Protein AF-A0A321L8C9-F1 (afdb_monomer_lite)

Secondary structure (DSSP, 8-state):
-HHHHHHHHHHHHHHHTS-HHHHHHHHHTSGGGS-HHHHHHHHHHHHHTT-------------SSS-------EEEEEE-SSHHHHHHHHHHHHHTT--EEEESTTHHHHHS-S-GGG---EEEEESHHHHHHHHHHHHHHHHHS---PPPEE-TTT--EE-TT-SB-TTT-PBPP--------

Sequence (184 aa):
MEKSMAKDDELKERMSKLSDEELLNIVEVESHDYRKEALDYAKVELAARGIEFQEAQETSDEEVDSTGSEPTDMRMLVACKNIPQAGMLKELLIENGIACEVRGEYLSMALGQIPFTECYPEIWVAGDEDFERAREILDEWESQEPSPRNSWICQGCGQENEGQFGSCWNCGRVEPASDDQPQA

Radius of gyration: 26.0 Å; chains: 1; bounding box: 76×49×64 Å

Foldseek 3Di:
DVVVVVVLVVLLVVLLPDDLVVLLCCQAPVVVVDDPSSVVSSVVNCVVVVNDDDNPDPPPPPDDDDDDDPDFPKDWQDFAPADVRVVVLCVQLVVVVWDKDKPLNCVCPPPVPDPPVVRTIIIITGYDVSSVVSNVSVVVVVVPPPDFDCWDADPPPRDIDTSVDQADPPPRHGDDPDPPDPDD

pLDDT: mean 72.87, std 18.67, range [26.08, 96.06]

Structure (mmCIF, N/CA/C/O backbone):
data_AF-A0A321L8C9-F1
#
_entry.id   AF-A0A321L8C9-F1
#
loop_
_atom_site.group_PDB
_atom_site.id
_atom_site.type_symbol
_atom_site.label_atom_id
_atom_site.label_alt_id
_atom_site.label_comp_id
_atom_site.label_asym_id
_atom_site.label_entity_id
_atom_site.label_seq_id
_atom_site.pdbx_PDB_ins_code
_atom_site.Cartn_x
_atom_site.Cartn_y
_atom_site.Cartn_z
_atom_site.occupancy
_atom_site.B_iso_or_equiv
_atom_site.auth_seq_id
_atom_site.auth_comp_id
_atom_site.auth_asym_id
_atom_site.auth_atom_id
_atom_site.pdbx_PDB_model_num
ATOM 1 N N . MET A 1 1 ? 20.952 28.050 -13.033 1.00 47.31 1 MET A N 1
ATOM 2 C CA . MET A 1 1 ? 21.716 27.262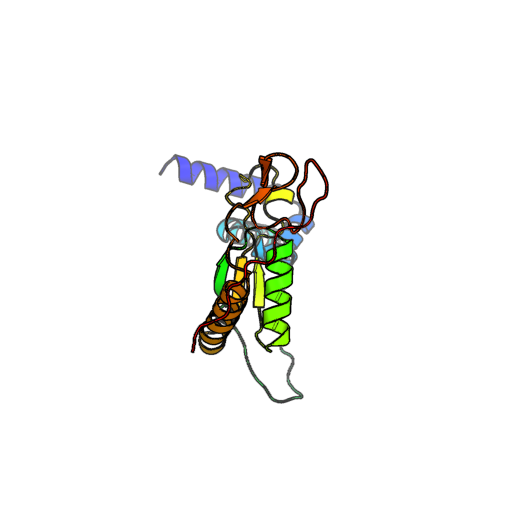 -14.023 1.00 47.31 1 MET A CA 1
ATOM 3 C C . MET A 1 1 ? 23.040 26.768 -13.451 1.00 47.31 1 MET A C 1
ATOM 5 O O . MET A 1 1 ? 23.219 25.562 -13.428 1.00 47.31 1 MET A O 1
ATOM 9 N N . GLU A 1 2 ? 23.892 27.621 -12.870 1.00 39.94 2 GLU A N 1
ATOM 10 C CA . GLU A 1 2 ? 25.196 27.199 -12.300 1.00 39.94 2 GLU A CA 1
ATOM 11 C C . GLU A 1 2 ? 25.110 26.088 -11.234 1.00 39.94 2 GLU A C 1
ATOM 13 O O . GLU A 1 2 ? 25.913 25.163 -11.240 1.00 39.94 2 GLU A O 1
ATOM 18 N N . LYS A 1 3 ? 24.089 26.107 -10.363 1.00 41.41 3 LYS A N 1
ATOM 19 C CA . LYS A 1 3 ? 23.880 25.053 -9.348 1.00 41.41 3 LYS A CA 1
ATOM 20 C C . LYS A 1 3 ? 23.447 23.692 -9.914 1.00 41.41 3 LYS A C 1
ATOM 22 O O . LYS A 1 3 ? 23.574 22.701 -9.208 1.00 41.41 3 LYS A O 1
ATOM 27 N N . SER A 1 4 ? 22.898 23.656 -11.131 1.00 45.56 4 SER A N 1
ATOM 28 C CA . SER A 1 4 ? 22.499 22.404 -11.795 1.00 45.56 4 SER A CA 1
ATOM 29 C C . SER A 1 4 ? 23.717 21.747 -12.433 1.00 45.56 4 SER A C 1
ATOM 31 O O . SER A 1 4 ? 23.986 20.585 -12.180 1.00 45.56 4 SER A O 1
ATOM 33 N N . MET A 1 5 ? 24.526 22.542 -13.139 1.00 47.44 5 MET A N 1
ATOM 34 C CA . MET A 1 5 ? 25.752 22.067 -13.787 1.00 47.44 5 MET A CA 1
ATOM 35 C C . MET A 1 5 ? 26.772 21.533 -12.772 1.00 47.44 5 MET A C 1
ATOM 37 O O . MET A 1 5 ? 27.361 20.485 -12.992 1.00 47.44 5 MET A O 1
ATOM 41 N N . ALA A 1 6 ? 26.915 22.202 -11.621 1.00 58.16 6 ALA A N 1
ATOM 42 C CA . ALA A 1 6 ? 27.805 21.738 -10.555 1.00 58.16 6 ALA A CA 1
ATOM 43 C C . ALA A 1 6 ? 27.381 20.382 -9.958 1.00 58.16 6 ALA A C 1
ATOM 45 O O . ALA A 1 6 ? 28.239 19.589 -9.583 1.00 58.16 6 ALA A O 1
ATOM 46 N N . LYS A 1 7 ? 26.070 20.105 -9.890 1.00 59.34 7 LYS A N 1
ATOM 47 C CA . LYS A 1 7 ? 25.543 18.811 -9.429 1.00 59.34 7 LYS A CA 1
ATOM 48 C C . LYS A 1 7 ? 25.749 17.705 -10.464 1.00 59.34 7 LYS A C 1
ATOM 50 O O . LYS A 1 7 ? 26.013 16.570 -10.083 1.00 59.34 7 LYS A O 1
ATOM 55 N N . ASP A 1 8 ? 25.656 18.039 -11.748 1.00 64.81 8 ASP A N 1
ATOM 56 C CA . ASP A 1 8 ? 25.865 17.081 -12.836 1.00 64.81 8 ASP A CA 1
ATOM 57 C C . ASP A 1 8 ? 27.338 16.669 -12.953 1.00 64.81 8 ASP A C 1
ATOM 59 O O . ASP A 1 8 ? 27.640 15.500 -13.188 1.00 64.81 8 ASP A O 1
ATOM 63 N N . ASP A 1 9 ? 28.265 17.605 -12.741 1.00 69.56 9 ASP A N 1
ATOM 64 C CA . ASP A 1 9 ? 29.701 17.315 -12.769 1.00 69.56 9 ASP A CA 1
ATOM 65 C C . ASP A 1 9 ? 30.155 16.504 -11.543 1.00 69.56 9 ASP A C 1
ATOM 67 O O . ASP A 1 9 ? 30.943 15.568 -11.687 1.00 69.56 9 ASP A O 1
ATOM 71 N N . GLU A 1 10 ? 29.597 16.777 -10.358 1.00 74.56 10 GLU A N 1
ATOM 72 C CA . GLU A 1 10 ? 29.822 15.967 -9.150 1.00 74.56 10 GLU A CA 1
ATOM 73 C C . GLU A 1 10 ? 29.309 14.527 -9.329 1.00 74.56 10 GLU A C 1
ATOM 75 O O . GLU A 1 10 ? 29.972 13.563 -8.935 1.00 74.56 10 GLU A O 1
ATOM 80 N N . LEU A 1 11 ? 28.146 14.366 -9.972 1.00 70.31 11 LEU A N 1
ATOM 81 C CA . LEU A 1 11 ? 27.561 13.057 -10.253 1.00 70.31 11 LEU A CA 1
ATOM 82 C C . LEU A 1 11 ? 28.434 12.242 -11.218 1.00 70.31 11 LEU A C 1
ATOM 84 O O . LEU A 1 11 ? 28.702 11.072 -10.946 1.00 70.31 11 LEU A O 1
ATOM 88 N N . LYS A 1 12 ? 28.938 12.857 -12.294 1.00 73.38 12 LYS A N 1
ATOM 89 C CA . LYS A 1 12 ? 29.876 12.212 -13.233 1.00 73.38 12 LYS A CA 1
ATOM 90 C C . LYS A 1 12 ? 31.165 11.774 -12.554 1.00 73.38 12 LYS A C 1
ATOM 92 O O . LYS A 1 12 ? 31.607 10.644 -12.747 1.00 73.38 12 LYS A O 1
ATOM 97 N N . GLU A 1 13 ? 31.764 12.655 -11.752 1.00 76.50 13 GLU A N 1
ATOM 98 C CA . GLU A 1 13 ? 33.013 12.347 -11.054 1.00 76.50 13 GLU A CA 1
ATOM 99 C C . GLU A 1 13 ? 32.830 11.163 -10.098 1.00 76.50 13 GLU A C 1
ATOM 101 O O . GLU A 1 13 ? 33.713 10.315 -9.963 1.00 76.50 13 GLU A O 1
ATOM 106 N N . ARG A 1 14 ? 31.662 11.076 -9.455 1.00 74.62 14 ARG A N 1
ATOM 107 C CA . ARG A 1 14 ? 31.324 9.966 -8.572 1.00 74.62 14 ARG A CA 1
ATOM 108 C C . ARG A 1 14 ? 31.124 8.656 -9.338 1.00 74.62 14 ARG A C 1
ATOM 110 O O . ARG A 1 14 ? 31.662 7.650 -8.890 1.00 74.62 14 ARG A O 1
ATOM 117 N N . MET A 1 15 ? 30.426 8.663 -10.478 1.00 75.38 15 MET A N 1
ATOM 118 C CA . MET A 1 15 ? 30.249 7.462 -11.314 1.00 75.38 15 MET A CA 1
ATOM 119 C C . MET A 1 15 ? 31.586 6.953 -11.873 1.00 75.38 15 MET A C 1
ATOM 121 O O . MET A 1 15 ? 31.851 5.758 -11.834 1.00 75.38 15 MET A O 1
ATOM 125 N N . SER A 1 16 ? 32.489 7.853 -12.275 1.00 74.31 16 SER A N 1
ATOM 126 C CA . SER A 1 16 ? 33.826 7.474 -12.759 1.00 74.31 16 SER A CA 1
ATOM 127 C C . SER A 1 16 ? 34.735 6.877 -11.671 1.00 74.31 16 SER A C 1
ATOM 129 O O . SER A 1 16 ? 35.701 6.179 -11.967 1.00 74.31 16 SER A O 1
ATOM 131 N N . LYS A 1 17 ? 34.427 7.090 -10.386 1.00 81.25 17 LYS A N 1
ATOM 132 C CA . LYS A 1 17 ? 35.167 6.476 -9.269 1.00 81.25 17 LYS A CA 1
ATOM 133 C C . LYS A 1 17 ? 34.643 5.101 -8.862 1.00 81.25 17 LYS A C 1
ATOM 135 O O . LYS A 1 17 ? 35.324 4.431 -8.089 1.00 81.25 17 LYS A O 1
ATOM 140 N N . LEU A 1 18 ? 33.465 4.699 -9.338 1.00 78.38 18 LEU A N 1
ATOM 141 C CA . LEU A 1 18 ? 32.909 3.382 -9.041 1.00 78.38 18 LEU A CA 1
ATOM 142 C C . LEU A 1 18 ? 33.656 2.299 -9.815 1.00 78.38 18 LEU A C 1
ATOM 144 O O . LEU A 1 18 ? 34.164 2.534 -10.917 1.00 78.38 18 LEU A O 1
ATOM 148 N N . SER A 1 19 ? 33.744 1.120 -9.211 1.00 80.31 19 SER A N 1
ATOM 149 C CA . SER A 1 19 ? 34.279 -0.068 -9.864 1.00 80.31 19 SER A CA 1
ATOM 150 C C . SER A 1 19 ? 33.302 -0.612 -10.900 1.00 80.31 19 SER A C 1
ATOM 152 O O . SER A 1 19 ? 32.114 -0.293 -10.906 1.00 80.31 19 SER A O 1
ATOM 154 N N . ASP A 1 20 ? 33.824 -1.445 -11.789 1.00 75.75 20 ASP A N 1
ATOM 155 C CA . ASP A 1 20 ? 33.050 -2.041 -12.872 1.00 75.75 20 ASP A CA 1
ATOM 156 C C . ASP A 1 20 ? 31.868 -2.864 -12.336 1.00 75.75 20 ASP A C 1
ATOM 158 O O . ASP A 1 20 ? 30.758 -2.733 -12.830 1.00 75.75 20 ASP A O 1
ATOM 162 N N . GLU A 1 21 ? 32.074 -3.624 -11.259 1.00 73.06 21 GLU A N 1
ATOM 163 C CA . GLU A 1 21 ? 31.034 -4.412 -10.582 1.00 73.06 21 GLU A CA 1
ATOM 164 C C . GLU A 1 21 ? 29.926 -3.535 -9.974 1.00 73.06 21 GLU A C 1
ATOM 166 O O . GLU A 1 21 ? 28.742 -3.846 -10.090 1.00 73.06 21 GLU A O 1
ATOM 171 N N . GLU A 1 22 ? 30.288 -2.401 -9.372 1.00 75.00 22 GLU A N 1
ATOM 172 C CA . GLU A 1 22 ? 29.316 -1.465 -8.795 1.00 75.00 22 GLU A CA 1
ATOM 173 C C . GLU A 1 22 ? 28.495 -0.761 -9.878 1.00 75.00 22 GLU A C 1
ATOM 175 O O . GLU A 1 22 ? 27.290 -0.571 -9.721 1.00 75.00 22 GLU A O 1
ATOM 180 N N . LEU A 1 23 ? 29.133 -0.394 -10.991 1.00 70.38 23 LEU A N 1
ATOM 181 C CA . LEU A 1 23 ? 28.443 0.185 -12.139 1.00 70.38 23 LEU A CA 1
ATOM 182 C C . LEU A 1 23 ? 27.483 -0.825 -12.782 1.00 70.38 23 LEU A C 1
ATOM 184 O O . LEU A 1 23 ? 26.377 -0.441 -13.157 1.00 70.38 23 LEU A O 1
ATOM 188 N N . LEU A 1 24 ? 27.871 -2.101 -12.867 1.00 72.19 24 LEU A N 1
ATOM 189 C CA . LEU A 1 24 ? 27.004 -3.176 -13.355 1.00 72.19 24 LEU A CA 1
ATOM 190 C C . LEU A 1 24 ? 25.772 -3.349 -12.461 1.00 72.19 24 LEU A C 1
ATOM 192 O O . LEU A 1 24 ? 24.656 -3.328 -12.966 1.00 72.19 24 LEU A O 1
ATOM 196 N N . ASN A 1 25 ? 25.939 -3.407 -11.137 1.00 69.19 25 ASN A N 1
ATOM 197 C CA . ASN A 1 25 ? 24.811 -3.571 -10.214 1.00 69.19 25 ASN A CA 1
ATOM 198 C C . ASN A 1 25 ? 23.793 -2.416 -10.303 1.00 69.19 25 ASN A C 1
ATOM 200 O O . ASN A 1 25 ? 22.584 -2.644 -10.291 1.00 69.19 25 ASN A O 1
ATOM 204 N N . ILE A 1 26 ? 24.281 -1.179 -10.460 1.00 70.75 26 ILE A N 1
ATOM 205 C CA . ILE A 1 26 ? 23.441 0.022 -10.607 1.00 70.75 26 ILE A CA 1
ATOM 206 C C . ILE A 1 26 ? 22.625 -0.011 -11.907 1.00 70.75 26 ILE A C 1
ATOM 208 O O . ILE A 1 26 ? 21.494 0.471 -11.936 1.00 70.75 26 ILE A O 1
ATOM 212 N N . VAL A 1 27 ? 23.186 -0.546 -12.995 1.00 67.62 27 VAL A N 1
ATOM 213 C CA . VAL A 1 27 ? 22.531 -0.546 -14.312 1.00 67.62 27 VAL A CA 1
ATOM 214 C C . VAL A 1 27 ? 21.701 -1.820 -14.550 1.00 67.62 27 VAL A C 1
ATOM 216 O O . VAL A 1 27 ? 20.719 -1.747 -15.286 1.00 67.62 27 VAL A O 1
ATOM 219 N N . GLU A 1 28 ? 22.038 -2.954 -13.923 1.00 63.88 28 GLU A N 1
ATOM 220 C CA . GLU A 1 28 ? 21.326 -4.245 -14.067 1.00 63.88 28 GLU A CA 1
ATOM 221 C C . GLU A 1 28 ? 20.266 -4.457 -12.995 1.00 63.88 28 GLU A C 1
ATOM 223 O O . GLU A 1 28 ? 19.120 -4.758 -13.316 1.00 63.88 28 GLU A O 1
ATOM 228 N N . VAL A 1 29 ? 20.644 -4.338 -11.722 1.00 59.84 29 VAL A N 1
ATOM 229 C CA . VAL A 1 29 ? 19.854 -4.863 -10.598 1.00 59.84 29 VAL A CA 1
ATOM 230 C C . VAL A 1 29 ? 19.024 -3.762 -9.945 1.00 59.84 29 VAL A C 1
ATOM 232 O O . VAL A 1 29 ? 17.842 -3.953 -9.666 1.00 59.84 29 VAL A O 1
ATOM 235 N N . GLU A 1 30 ? 19.613 -2.585 -9.748 1.00 57.44 30 GLU A N 1
ATOM 236 C CA . GLU A 1 30 ? 18.990 -1.473 -9.016 1.00 57.44 30 GLU A CA 1
ATOM 237 C C . GLU A 1 30 ? 18.579 -0.322 -9.944 1.00 57.44 30 GLU A C 1
ATOM 239 O O . GLU A 1 30 ? 18.395 0.808 -9.509 1.00 57.44 30 GLU A O 1
ATOM 244 N N . SER A 1 31 ? 18.403 -0.579 -11.243 1.00 58.88 31 SER A N 1
ATOM 245 C CA . SER A 1 31 ? 18.158 0.482 -12.231 1.00 58.88 31 SER A CA 1
ATOM 246 C C . SER A 1 31 ? 16.911 1.336 -11.945 1.00 58.88 31 SER A C 1
ATOM 248 O O . SER A 1 31 ? 16.872 2.512 -12.301 1.00 58.88 31 SER A O 1
ATOM 250 N N . HIS A 1 32 ? 15.917 0.783 -11.250 1.00 54.44 32 HIS A N 1
ATOM 251 C CA . HIS A 1 32 ? 14.686 1.470 -10.855 1.00 54.44 32 HIS A CA 1
ATOM 252 C C . HIS A 1 32 ? 14.864 2.456 -9.683 1.00 54.44 32 HIS A C 1
ATOM 254 O O . HIS A 1 32 ? 14.054 3.371 -9.536 1.00 54.44 32 HIS A O 1
ATOM 260 N N . ASP A 1 33 ? 15.940 2.326 -8.899 1.00 52.34 33 ASP A N 1
ATOM 261 C CA . ASP A 1 33 ? 16.226 3.166 -7.727 1.00 52.34 33 ASP A CA 1
ATOM 262 C C . ASP A 1 33 ? 17.071 4.410 -8.059 1.00 52.34 33 ASP A C 1
ATOM 264 O O . ASP A 1 33 ? 17.261 5.303 -7.224 1.00 52.34 33 ASP A O 1
ATOM 268 N N . TYR A 1 34 ? 17.569 4.515 -9.296 1.00 62.25 34 TYR A N 1
ATOM 269 C CA . TYR A 1 34 ? 18.447 5.599 -9.731 1.00 62.25 34 TYR A CA 1
ATOM 270 C C . TYR A 1 34 ? 17.787 6.497 -10.779 1.00 62.25 34 TYR A C 1
ATOM 272 O O . TYR A 1 34 ? 17.104 6.064 -11.704 1.00 62.25 34 TYR A O 1
ATOM 280 N N . ARG A 1 35 ? 18.042 7.810 -10.673 1.00 68.44 35 ARG A N 1
ATOM 281 C CA . ARG A 1 35 ? 17.603 8.774 -11.694 1.00 68.44 35 ARG A CA 1
ATOM 282 C C . ARG A 1 35 ? 18.231 8.418 -13.042 1.00 68.44 35 ARG A C 1
ATOM 284 O O . ARG A 1 35 ? 19.425 8.133 -13.102 1.00 68.44 35 ARG A O 1
ATOM 291 N N . LYS A 1 36 ? 17.461 8.577 -14.122 1.00 66.75 36 LYS A N 1
ATOM 292 C CA . LYS A 1 36 ? 17.888 8.318 -15.509 1.00 66.75 36 LYS A CA 1
ATOM 293 C C . LYS A 1 36 ? 19.266 8.899 -15.856 1.00 66.75 36 LYS A C 1
ATOM 295 O O . LYS A 1 36 ? 20.086 8.213 -16.443 1.00 66.75 36 LYS A O 1
ATOM 300 N N . GLU A 1 37 ? 19.558 10.118 -15.406 1.00 67.38 37 GLU A N 1
ATOM 301 C CA . GLU A 1 37 ? 20.862 10.772 -15.604 1.00 67.38 37 GLU A CA 1
ATOM 302 C C . GLU A 1 37 ? 22.035 9.980 -14.995 1.00 67.38 37 GLU A C 1
ATOM 304 O O . GLU A 1 37 ? 23.104 9.908 -15.590 1.00 67.38 37 GLU A O 1
ATOM 309 N N . ALA A 1 38 ? 21.853 9.374 -13.816 1.00 68.94 38 ALA A N 1
ATOM 310 C CA . ALA A 1 38 ? 22.884 8.570 -13.159 1.00 68.94 38 ALA A CA 1
ATOM 311 C C . ALA A 1 38 ? 23.108 7.238 -13.889 1.00 68.94 38 ALA A C 1
ATOM 313 O O . ALA A 1 38 ? 24.254 6.827 -14.063 1.00 68.94 38 ALA A O 1
ATOM 314 N N . LEU A 1 39 ? 22.026 6.618 -14.373 1.00 71.56 39 LEU A N 1
ATOM 315 C CA . LEU A 1 39 ? 22.088 5.415 -15.206 1.00 71.56 39 LEU A CA 1
ATOM 316 C C . LEU A 1 39 ? 22.806 5.695 -16.527 1.00 71.56 39 LEU A C 1
ATOM 318 O O . LEU A 1 39 ? 23.665 4.921 -16.935 1.00 71.56 39 LEU A O 1
ATOM 322 N N . ASP A 1 40 ? 22.507 6.825 -17.167 1.00 76.25 40 ASP A N 1
ATOM 323 C CA . ASP A 1 40 ? 23.151 7.232 -18.414 1.00 76.25 40 ASP A CA 1
ATOM 324 C C . ASP A 1 40 ? 24.662 7.451 -18.212 1.00 76.25 40 ASP A C 1
ATOM 326 O O . ASP A 1 40 ? 25.465 6.997 -19.027 1.00 76.25 40 ASP A O 1
ATOM 330 N N . TYR A 1 41 ? 25.081 8.073 -17.102 1.00 75.06 41 TYR A N 1
ATOM 331 C CA . TYR A 1 41 ? 26.507 8.224 -16.790 1.00 75.06 41 TYR A CA 1
ATOM 332 C C . TYR A 1 41 ? 27.201 6.898 -16.475 1.00 75.06 41 TYR A C 1
ATOM 334 O O . TYR A 1 41 ? 28.314 6.681 -16.955 1.00 75.06 41 TYR A O 1
ATOM 342 N N . ALA A 1 42 ? 26.558 6.003 -15.722 1.00 74.31 42 ALA A N 1
ATOM 343 C CA . ALA A 1 42 ? 27.103 4.678 -15.440 1.00 74.31 42 ALA A CA 1
ATOM 344 C C . ALA A 1 42 ? 27.278 3.851 -16.727 1.00 74.31 42 ALA A C 1
ATOM 346 O O . ALA A 1 42 ? 28.328 3.243 -16.935 1.00 74.31 42 ALA A O 1
ATOM 347 N N . LYS A 1 43 ? 26.303 3.917 -17.644 1.00 73.25 43 LYS A N 1
ATOM 348 C CA . LYS A 1 43 ? 26.363 3.281 -18.970 1.00 73.25 43 LYS A CA 1
ATOM 349 C C . LYS A 1 43 ? 27.512 3.819 -19.825 1.00 73.25 43 LYS A C 1
ATOM 351 O O . LYS A 1 43 ? 28.244 3.039 -20.430 1.00 73.25 43 LYS A O 1
ATOM 356 N N . VAL A 1 44 ? 27.697 5.143 -19.869 1.00 78.12 44 VAL A N 1
ATOM 357 C CA . VAL A 1 44 ? 28.811 5.760 -20.614 1.00 78.12 44 VAL A CA 1
ATOM 358 C C . VAL A 1 44 ? 30.164 5.349 -20.031 1.00 78.12 44 VAL A C 1
ATOM 360 O O . VAL A 1 44 ? 31.091 5.076 -20.793 1.00 78.12 44 VAL A O 1
ATOM 363 N N . GLU A 1 45 ? 30.284 5.274 -18.706 1.00 78.94 45 GLU A N 1
ATOM 364 C CA . GLU A 1 45 ? 31.529 4.884 -18.039 1.00 78.94 45 GLU A CA 1
ATOM 365 C C . GLU A 1 45 ? 31.873 3.404 -18.287 1.00 78.94 45 GLU A C 1
ATOM 367 O O . GLU A 1 45 ? 33.010 3.093 -18.637 1.00 78.94 45 GLU A O 1
ATOM 372 N N . LEU A 1 46 ? 30.892 2.497 -18.208 1.00 76.19 46 LEU A N 1
ATOM 373 C CA . LEU A 1 46 ? 31.068 1.076 -18.546 1.00 76.19 46 LEU A CA 1
ATOM 374 C C . LEU A 1 46 ? 31.492 0.880 -20.010 1.00 76.19 46 LEU A C 1
ATOM 376 O O . LEU A 1 46 ? 32.435 0.136 -20.296 1.00 76.19 46 LEU A O 1
ATOM 380 N N . ALA A 1 47 ? 30.867 1.617 -20.933 1.00 75.62 47 ALA A N 1
ATOM 381 C CA . ALA A 1 47 ? 31.230 1.596 -22.348 1.00 75.62 47 ALA A CA 1
ATOM 382 C C . ALA A 1 47 ? 32.651 2.138 -22.593 1.00 75.62 47 ALA A C 1
ATOM 384 O O . ALA A 1 47 ? 33.404 1.575 -23.389 1.00 75.62 47 ALA A O 1
ATOM 385 N N . ALA A 1 48 ? 33.058 3.196 -21.881 1.00 75.62 48 ALA A N 1
ATOM 386 C CA . ALA A 1 48 ? 34.414 3.746 -21.954 1.00 75.62 48 ALA A CA 1
ATOM 387 C C . ALA A 1 48 ? 35.482 2.770 -21.427 1.00 75.62 48 ALA A C 1
ATOM 389 O O . ALA A 1 48 ? 36.634 2.823 -21.863 1.00 75.62 48 ALA A O 1
ATOM 390 N N . ARG A 1 49 ? 35.095 1.857 -20.528 1.00 79.56 49 ARG A N 1
ATOM 391 C CA . ARG A 1 49 ? 35.954 0.798 -19.973 1.00 79.56 49 ARG A CA 1
ATOM 392 C C . ARG A 1 49 ? 35.963 -0.487 -20.801 1.00 79.56 49 ARG A C 1
ATOM 394 O O . ARG A 1 49 ? 36.695 -1.415 -20.470 1.00 79.56 49 ARG A O 1
ATOM 401 N N . GLY A 1 50 ? 35.226 -0.520 -21.914 1.00 69.50 50 GLY A N 1
ATOM 402 C CA . GLY A 1 50 ? 35.205 -1.655 -22.839 1.00 69.50 50 GLY A CA 1
ATOM 403 C C . GLY A 1 50 ? 34.459 -2.872 -22.296 1.00 69.50 50 GLY A C 1
ATOM 404 O O . GLY A 1 50 ? 34.741 -3.991 -22.720 1.00 69.50 50 GLY A O 1
ATOM 405 N N . ILE A 1 51 ? 33.539 -2.661 -21.355 1.00 69.19 51 ILE A N 1
ATOM 406 C CA . ILE A 1 51 ? 32.693 -3.713 -20.799 1.00 69.19 51 ILE A CA 1
ATOM 407 C C . ILE A 1 51 ? 31.428 -3.767 -21.646 1.00 69.19 51 ILE A C 1
ATOM 409 O O . ILE A 1 51 ? 30.616 -2.842 -21.625 1.00 69.19 51 ILE A O 1
ATOM 413 N N . GLU A 1 52 ? 31.289 -4.838 -22.429 1.00 55.03 52 GLU A N 1
ATOM 414 C CA . GLU A 1 52 ? 30.029 -5.150 -23.099 1.00 55.03 52 GLU A CA 1
ATOM 415 C C . GLU A 1 52 ? 29.007 -5.554 -22.041 1.00 55.03 52 GLU A C 1
ATOM 417 O O . GLU A 1 52 ? 29.117 -6.594 -21.396 1.00 55.03 52 GLU A O 1
ATOM 422 N N . PHE A 1 53 ? 28.032 -4.680 -21.853 1.00 53.84 53 PHE A N 1
ATOM 423 C CA . PHE A 1 53 ? 26.893 -4.894 -20.990 1.00 53.84 53 PHE A CA 1
ATOM 424 C C . PHE A 1 53 ? 25.769 -5.513 -21.807 1.00 53.84 53 PHE A C 1
ATOM 426 O O . PHE A 1 53 ? 25.339 -4.923 -22.802 1.00 53.84 53 PHE A O 1
ATOM 433 N N . GLN A 1 54 ? 25.282 -6.681 -21.401 1.00 42.25 54 GLN A N 1
ATOM 434 C CA . GLN A 1 54 ? 23.997 -7.142 -21.897 1.00 42.25 54 GLN A CA 1
ATOM 435 C C . GLN A 1 54 ? 22.959 -6.352 -21.106 1.00 42.25 54 GLN A C 1
ATOM 437 O O . GLN A 1 54 ? 22.757 -6.644 -19.932 1.00 42.25 54 GLN A O 1
ATOM 442 N N . GLU A 1 55 ? 22.327 -5.337 -21.722 1.00 44.09 55 GLU A N 1
ATOM 443 C CA . GLU A 1 55 ? 21.016 -4.881 -21.238 1.00 44.09 55 GLU A CA 1
ATOM 444 C C . GLU A 1 55 ? 20.251 -6.152 -20.928 1.00 44.09 55 GLU A C 1
ATOM 446 O O . GLU A 1 55 ? 20.177 -6.999 -21.822 1.00 44.09 55 GLU A O 1
ATOM 451 N N . ALA A 1 56 ? 19.844 -6.331 -19.663 1.00 38.78 56 ALA A N 1
ATOM 452 C CA . ALA A 1 56 ? 19.087 -7.494 -19.242 1.00 38.78 56 ALA A CA 1
ATOM 453 C C . ALA A 1 56 ? 18.026 -7.699 -20.313 1.00 38.78 56 ALA A C 1
ATOM 455 O O . ALA A 1 56 ? 17.131 -6.867 -20.464 1.00 38.78 56 ALA A O 1
ATOM 456 N N . GLN A 1 57 ? 18.251 -8.709 -21.157 1.00 38.56 57 GLN A N 1
ATOM 457 C CA . GLN A 1 57 ? 17.381 -8.956 -22.278 1.00 38.56 57 GLN A CA 1
ATOM 458 C C . GLN A 1 57 ? 16.021 -9.158 -21.633 1.00 38.56 57 GLN A C 1
ATOM 460 O O . GLN A 1 57 ? 15.880 -10.024 -20.768 1.00 38.56 57 GLN A O 1
ATOM 465 N N . GLU A 1 58 ? 15.048 -8.350 -22.047 1.00 42.81 58 GLU A N 1
ATOM 466 C CA . GLU A 1 58 ? 13.686 -8.825 -22.220 1.00 42.81 58 GLU A CA 1
ATOM 467 C C . GLU A 1 58 ? 13.830 -10.235 -22.796 1.00 42.81 58 GLU A C 1
ATOM 469 O O . GLU A 1 58 ? 14.264 -10.420 -23.939 1.00 42.81 58 GLU A O 1
ATOM 474 N N . THR A 1 59 ? 13.675 -11.251 -21.945 1.00 30.88 59 THR A N 1
ATOM 475 C CA . THR A 1 59 ? 13.775 -12.630 -22.383 1.00 30.88 59 THR A CA 1
ATOM 476 C C . THR A 1 59 ? 12.596 -12.830 -23.310 1.00 30.88 59 THR A C 1
ATOM 478 O O . THR A 1 59 ? 11.455 -12.956 -22.876 1.00 30.88 59 THR A O 1
ATOM 481 N N . SER A 1 60 ? 12.903 -12.803 -24.602 1.00 38.28 60 SER A N 1
ATOM 482 C CA . SER A 1 60 ? 12.114 -13.365 -25.677 1.00 38.28 60 SER A CA 1
ATOM 483 C C . SER A 1 60 ? 11.866 -14.840 -25.357 1.00 38.28 60 SER A C 1
ATOM 485 O O . SER A 1 60 ? 12.640 -15.711 -25.762 1.00 38.28 60 SER A O 1
ATOM 487 N N . ASP A 1 61 ? 10.819 -15.117 -24.590 1.00 32.16 61 ASP A N 1
ATOM 488 C CA . ASP A 1 61 ? 10.214 -16.437 -24.518 1.00 32.16 61 ASP A CA 1
ATOM 489 C C . ASP A 1 61 ? 9.320 -16.588 -25.757 1.00 32.16 61 ASP A C 1
ATOM 491 O O . ASP A 1 61 ? 8.143 -16.224 -25.755 1.00 32.16 61 ASP A O 1
ATOM 495 N N . GLU A 1 62 ? 9.878 -17.114 -26.851 1.00 36.91 62 GLU A N 1
ATOM 496 C CA . GLU A 1 62 ? 9.047 -17.672 -27.921 1.00 36.91 62 GLU A CA 1
ATOM 497 C C . GLU A 1 62 ? 8.426 -19.001 -27.443 1.00 36.91 62 GLU A C 1
ATOM 499 O O . GLU A 1 62 ? 9.035 -20.069 -27.491 1.00 36.91 62 GLU A O 1
ATOM 504 N N . GLU A 1 63 ? 7.180 -18.846 -26.984 1.00 45.06 63 GLU A N 1
ATOM 505 C CA . GLU A 1 63 ? 5.979 -19.664 -27.218 1.00 45.06 63 GLU A CA 1
ATOM 506 C C . GLU A 1 63 ? 5.867 -21.065 -26.585 1.00 45.06 63 GLU A C 1
ATOM 508 O O . GLU A 1 63 ? 6.322 -22.060 -27.141 1.00 45.06 63 GLU A O 1
ATOM 513 N N . VAL A 1 64 ? 5.068 -21.164 -25.509 1.00 37.94 64 VAL A N 1
ATOM 514 C CA . VAL A 1 64 ? 3.756 -21.859 -25.526 1.00 37.94 64 VAL A CA 1
ATOM 515 C C . VAL A 1 64 ? 2.961 -21.551 -24.246 1.00 37.94 64 VAL A C 1
ATOM 517 O O . VAL A 1 64 ? 3.085 -22.243 -23.243 1.00 37.94 64 VAL A O 1
ATOM 520 N N . ASP A 1 65 ? 2.130 -20.515 -24.263 1.00 26.08 65 ASP A N 1
ATOM 521 C CA . ASP A 1 65 ? 0.665 -20.637 -24.223 1.00 26.08 65 ASP A CA 1
ATOM 522 C C . ASP A 1 65 ? 0.048 -19.231 -24.205 1.00 26.08 65 ASP A C 1
ATOM 524 O O . ASP A 1 65 ? 0.617 -18.240 -23.761 1.00 26.08 65 ASP A O 1
ATOM 528 N N . SER A 1 66 ? -1.118 -19.176 -24.804 1.00 41.16 66 SER A N 1
ATOM 529 C CA . SER A 1 66 ? -1.846 -18.033 -25.302 1.00 41.16 66 SER A CA 1
ATOM 530 C C . SER A 1 66 ? -2.261 -17.068 -24.189 1.00 41.16 66 SER A C 1
ATOM 532 O O . SER A 1 66 ? -3.225 -17.357 -23.500 1.00 41.16 66 SER A O 1
ATOM 534 N N . THR A 1 67 ? -1.615 -15.905 -24.074 1.00 36.22 67 THR A N 1
ATOM 535 C CA . THR A 1 67 ? -2.224 -14.599 -23.722 1.00 36.22 67 THR A CA 1
ATOM 536 C C . THR A 1 67 ? -1.113 -13.554 -23.682 1.00 36.22 67 THR A C 1
ATOM 538 O O . THR A 1 67 ? -0.258 -13.598 -22.805 1.00 36.22 67 THR A O 1
ATOM 541 N N . GLY A 1 68 ? -1.080 -12.654 -24.665 1.00 39.06 68 GLY A N 1
ATOM 542 C CA . GLY A 1 68 ? -0.044 -11.628 -24.756 1.00 39.06 68 GLY A CA 1
ATOM 543 C C . GLY A 1 68 ? -0.216 -10.498 -23.745 1.00 39.06 68 GLY A C 1
ATOM 544 O O . GLY A 1 68 ? -1.346 -10.172 -23.395 1.00 39.06 68 GLY A O 1
ATOM 545 N N . SER A 1 69 ? 0.906 -9.872 -23.373 1.00 34.94 69 SER A N 1
ATOM 546 C CA . SER A 1 69 ? 1.006 -8.438 -23.049 1.00 34.94 69 SER A CA 1
ATOM 547 C C . SER A 1 69 ? 2.445 -8.055 -22.658 1.00 34.94 69 SER A C 1
ATOM 549 O O . SER A 1 69 ? 2.862 -8.300 -21.530 1.00 34.94 69 SER A O 1
ATOM 551 N N . GLU A 1 70 ? 3.179 -7.411 -23.567 1.00 38.62 70 GLU A N 1
ATOM 552 C CA . GLU A 1 70 ? 4.181 -6.376 -23.236 1.00 38.62 70 GLU A CA 1
ATOM 553 C C . GLU A 1 70 ? 3.503 -4.995 -23.388 1.00 38.62 70 GLU A C 1
ATOM 555 O O . GLU A 1 70 ? 2.506 -4.894 -24.110 1.00 38.62 70 GLU A O 1
ATOM 560 N N . PRO A 1 71 ? 4.100 -3.885 -22.922 1.00 46.84 71 PRO A N 1
ATOM 561 C CA . PRO A 1 71 ? 4.463 -3.506 -21.561 1.00 46.84 71 PRO A CA 1
ATOM 562 C C . PRO A 1 71 ? 3.300 -2.732 -20.906 1.00 46.84 71 PRO A C 1
ATOM 564 O O . PRO A 1 71 ? 2.726 -1.820 -21.506 1.00 46.84 71 PRO A O 1
ATOM 567 N N . THR A 1 72 ? 2.917 -3.072 -19.678 1.00 61.50 72 THR A N 1
ATOM 568 C CA . THR A 1 72 ? 1.729 -2.462 -19.074 1.00 61.50 72 THR A CA 1
ATOM 569 C C . THR A 1 72 ? 2.032 -1.061 -18.548 1.00 61.50 72 THR A C 1
ATOM 571 O O . THR A 1 72 ? 2.836 -0.899 -17.633 1.00 61.50 72 THR A O 1
ATOM 574 N N . ASP A 1 73 ? 1.396 -0.041 -19.130 1.00 80.19 73 ASP A N 1
ATOM 575 C CA . ASP A 1 73 ? 1.393 1.329 -18.609 1.00 80.19 73 ASP A CA 1
ATOM 576 C C . ASP A 1 73 ? 0.866 1.303 -17.166 1.00 80.19 73 ASP A C 1
ATOM 578 O O . ASP A 1 73 ? -0.324 1.092 -16.914 1.00 80.19 73 ASP A O 1
ATOM 582 N N . MET A 1 74 ? 1.788 1.388 -16.207 1.00 86.12 74 MET A N 1
ATOM 583 C CA . MET A 1 74 ? 1.482 1.313 -14.785 1.00 86.12 74 MET A CA 1
ATOM 584 C C . MET A 1 74 ? 1.038 2.690 -14.310 1.00 86.12 74 MET A C 1
ATOM 586 O O . MET A 1 74 ? 1.792 3.662 -14.391 1.00 86.12 74 MET A O 1
ATOM 590 N N . ARG A 1 75 ? -0.158 2.768 -13.731 1.00 90.50 75 ARG A N 1
ATOM 591 C CA . ARG A 1 75 ? -0.725 4.007 -13.193 1.00 90.50 75 ARG A CA 1
ATOM 592 C C . ARG A 1 75 ? -0.830 3.938 -11.6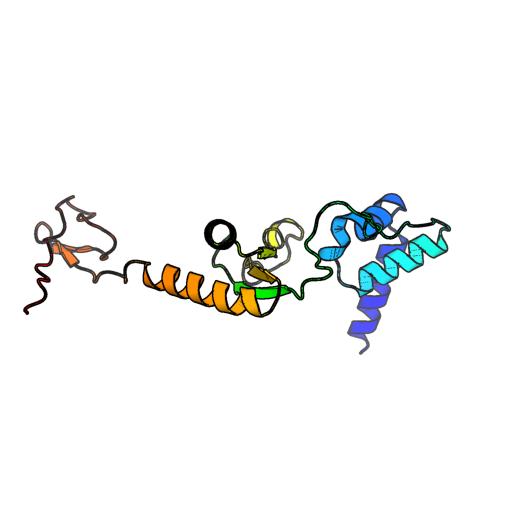77 1.00 90.50 75 ARG A C 1
ATOM 594 O O . ARG A 1 75 ? -1.291 2.944 -11.118 1.00 90.50 75 ARG A O 1
ATOM 601 N N . MET A 1 76 ? -0.431 5.019 -11.009 1.00 91.50 76 MET A N 1
ATOM 602 C CA . MET A 1 76 ? -0.539 5.144 -9.555 1.00 91.50 76 MET A CA 1
ATOM 603 C C . MET A 1 76 ? -2.013 5.173 -9.138 1.00 91.50 76 MET A C 1
ATOM 605 O O . MET A 1 76 ? -2.745 6.111 -9.461 1.00 91.50 76 MET A O 1
ATOM 609 N N . LEU A 1 77 ? -2.434 4.157 -8.393 1.00 93.00 77 LEU A N 1
ATOM 610 C CA . LEU A 1 77 ? -3.782 4.023 -7.865 1.00 93.00 77 LEU A CA 1
ATOM 611 C C . LEU A 1 77 ? -3.937 4.807 -6.556 1.00 93.00 77 LEU A C 1
ATOM 613 O O . LEU A 1 77 ? -4.822 5.656 -6.446 1.00 93.00 77 LEU A O 1
ATOM 617 N N . VAL A 1 78 ? -3.090 4.550 -5.558 1.00 92.31 78 VAL A N 1
ATOM 618 C CA . VAL A 1 78 ? -3.228 5.161 -4.226 1.00 92.31 78 VAL A CA 1
ATOM 619 C C . VAL A 1 78 ? -1.896 5.207 -3.479 1.00 92.31 78 VAL A C 1
ATOM 621 O O . VAL A 1 78 ? -1.087 4.287 -3.583 1.00 92.31 78 VAL A O 1
ATOM 624 N N . ALA A 1 79 ? -1.692 6.267 -2.695 1.00 90.56 79 ALA A N 1
ATOM 625 C CA . ALA A 1 79 ? -0.630 6.337 -1.697 1.00 90.56 79 ALA A CA 1
ATOM 626 C C . ALA A 1 79 ? -1.148 5.804 -0.352 1.00 90.56 79 ALA A C 1
ATOM 628 O O . ALA A 1 79 ? -2.176 6.249 0.161 1.00 90.56 79 ALA A O 1
ATOM 629 N N . CYS A 1 80 ? -0.431 4.850 0.225 1.00 88.56 80 CYS A N 1
ATOM 630 C CA . CYS A 1 80 ? -0.778 4.180 1.468 1.00 88.56 80 CYS A CA 1
ATOM 631 C C . CYS A 1 80 ? -0.164 4.900 2.672 1.00 88.56 80 CYS A C 1
ATOM 633 O O . CYS A 1 80 ? 0.935 5.448 2.618 1.00 88.56 80 CYS A O 1
ATOM 635 N N . LYS A 1 81 ? -0.849 4.837 3.815 1.00 85.00 81 LYS A N 1
ATOM 636 C CA . LYS A 1 81 ? -0.406 5.448 5.077 1.00 85.00 81 LYS A CA 1
ATOM 637 C C . LYS A 1 81 ? 0.842 4.761 5.643 1.00 85.00 81 LYS A C 1
ATOM 639 O O . LYS A 1 81 ? 1.592 5.385 6.390 1.00 85.00 81 LYS A O 1
ATOM 644 N N . ASN A 1 82 ? 1.026 3.469 5.358 1.00 84.44 82 ASN A N 1
ATOM 645 C CA . ASN A 1 82 ? 2.136 2.642 5.836 1.00 84.44 82 ASN A CA 1
ATOM 646 C C . ASN A 1 82 ? 2.271 1.335 5.023 1.00 84.44 82 ASN A C 1
ATOM 648 O O . ASN A 1 82 ? 1.399 0.994 4.224 1.00 84.44 82 ASN A O 1
ATOM 652 N N . ILE A 1 83 ? 3.363 0.599 5.262 1.00 84.38 83 ILE A N 1
ATOM 653 C CA . ILE A 1 83 ? 3.680 -0.679 4.596 1.00 84.38 83 ILE A CA 1
ATOM 654 C C . ILE A 1 83 ? 2.601 -1.753 4.840 1.00 84.38 83 ILE A C 1
ATOM 656 O O . ILE A 1 83 ? 2.186 -2.383 3.870 1.00 84.38 83 ILE A O 1
ATOM 660 N N . PRO A 1 84 ? 2.080 -1.956 6.073 1.00 87.25 84 PRO A N 1
ATOM 661 C CA . PRO A 1 84 ? 1.009 -2.930 6.292 1.00 87.25 84 PRO A CA 1
ATOM 662 C C . PRO A 1 84 ? -0.256 -2.660 5.472 1.00 87.25 84 PRO A C 1
ATOM 664 O O . PRO A 1 84 ? -0.828 -3.597 4.922 1.00 87.25 84 PRO A O 1
ATOM 667 N N . GLN A 1 85 ? -0.680 -1.395 5.362 1.00 87.56 85 GLN A N 1
ATOM 668 C CA . GLN A 1 85 ? -1.834 -1.032 4.540 1.00 87.56 85 GLN A CA 1
ATOM 669 C C . GLN A 1 85 ? -1.575 -1.357 3.065 1.00 87.56 85 GLN A C 1
ATOM 671 O O . GLN A 1 85 ? -2.437 -1.941 2.418 1.00 87.56 85 GLN A O 1
ATOM 676 N N . ALA A 1 86 ? -0.384 -1.036 2.549 1.00 90.12 86 ALA A N 1
ATOM 677 C CA . ALA A 1 86 ? -0.021 -1.349 1.168 1.00 90.12 86 ALA A CA 1
ATOM 678 C C . ALA A 1 86 ? -0.040 -2.859 0.888 1.00 90.12 86 ALA A C 1
ATOM 680 O O . ALA A 1 86 ? -0.565 -3.279 -0.139 1.00 90.12 86 ALA A O 1
ATOM 681 N N . GLY A 1 87 ? 0.466 -3.678 1.818 1.00 90.19 87 GLY A N 1
ATOM 682 C CA . GLY A 1 87 ? 0.409 -5.139 1.714 1.00 90.19 87 GLY A CA 1
ATOM 683 C C . GLY A 1 87 ? -1.025 -5.672 1.677 1.00 90.19 87 GLY A C 1
ATOM 684 O O . GLY A 1 87 ? -1.365 -6.445 0.788 1.00 90.19 87 GLY A O 1
ATOM 685 N N . MET A 1 88 ? -1.885 -5.194 2.580 1.00 91.69 88 MET A N 1
ATOM 686 C CA . MET A 1 88 ? -3.296 -5.594 2.630 1.00 91.69 88 MET A CA 1
ATOM 687 C C . MET A 1 88 ? -4.046 -5.238 1.341 1.00 91.69 88 MET A C 1
ATOM 689 O O . MET A 1 88 ? -4.762 -6.067 0.786 1.00 91.69 88 MET A O 1
ATOM 693 N N . LEU A 1 89 ? -3.872 -4.013 0.845 1.00 92.12 89 LEU A N 1
ATOM 694 C CA . LEU A 1 89 ? -4.521 -3.567 -0.387 1.00 92.12 89 LEU A CA 1
ATOM 695 C C . LEU A 1 89 ? -3.962 -4.290 -1.624 1.00 92.12 89 LEU A C 1
ATOM 697 O O . LEU A 1 89 ? -4.717 -4.597 -2.543 1.00 92.12 89 LEU A O 1
ATOM 701 N N . LYS A 1 90 ? -2.663 -4.614 -1.642 1.00 93.31 90 LYS A N 1
ATOM 702 C CA . LYS A 1 90 ? -2.056 -5.443 -2.691 1.00 93.31 90 LYS A CA 1
ATOM 703 C C . LYS A 1 90 ? -2.690 -6.833 -2.732 1.00 93.31 90 LYS A C 1
ATOM 705 O O . LYS A 1 90 ? -3.090 -7.277 -3.803 1.00 93.31 90 LYS A O 1
ATOM 710 N N . GLU A 1 91 ? -2.796 -7.505 -1.585 1.00 93.88 91 GLU A N 1
ATOM 711 C CA . GLU A 1 91 ? -3.437 -8.822 -1.484 1.00 93.88 91 GLU A CA 1
ATOM 712 C C . GLU A 1 91 ? -4.891 -8.767 -1.971 1.00 93.88 91 GLU A C 1
ATOM 714 O O . GLU A 1 91 ? -5.268 -9.561 -2.829 1.00 93.88 91 GLU A O 1
ATOM 719 N N . LEU A 1 92 ? -5.661 -7.765 -1.532 1.00 93.62 92 LEU A N 1
ATOM 720 C CA . LEU A 1 92 ? -7.044 -7.548 -1.969 1.00 93.62 92 LEU A CA 1
ATOM 721 C C . LEU A 1 92 ? -7.173 -7.421 -3.497 1.00 93.62 92 LEU A C 1
ATOM 723 O O . LEU A 1 92 ? -8.066 -8.018 -4.102 1.00 93.62 92 LEU A O 1
ATOM 727 N N . LEU A 1 93 ? -6.298 -6.640 -4.135 1.00 92.69 93 LEU A N 1
ATOM 728 C CA . LEU A 1 93 ? -6.313 -6.451 -5.588 1.00 92.69 93 LEU A CA 1
ATOM 729 C C . LEU A 1 93 ? -5.931 -7.740 -6.329 1.00 92.69 93 LEU A C 1
ATOM 731 O O . LEU A 1 93 ? -6.620 -8.126 -7.275 1.00 92.69 93 LEU A O 1
ATOM 735 N N . ILE A 1 94 ? -4.901 -8.450 -5.858 1.00 92.00 94 ILE A N 1
ATOM 736 C CA . ILE A 1 94 ? -4.463 -9.728 -6.439 1.00 92.00 94 ILE A CA 1
ATOM 737 C C . ILE A 1 94 ? -5.563 -10.791 -6.329 1.00 92.00 94 ILE A C 1
ATOM 739 O O . ILE A 1 94 ? -5.821 -11.502 -7.299 1.00 92.00 94 ILE A O 1
ATOM 743 N N . GLU A 1 95 ? -6.254 -10.884 -5.189 1.00 92.94 95 GLU A N 1
ATOM 744 C CA . GLU A 1 95 ? -7.387 -11.801 -4.996 1.00 92.94 95 GLU A CA 1
ATOM 745 C C . GLU A 1 95 ? -8.546 -11.518 -5.963 1.00 92.94 95 GLU A C 1
ATOM 747 O O . GLU A 1 95 ? -9.265 -12.433 -6.366 1.00 92.94 95 GLU A O 1
ATOM 752 N N . ASN A 1 96 ? -8.693 -10.264 -6.396 1.00 91.31 96 ASN A N 1
ATOM 753 C CA . ASN A 1 96 ? -9.660 -9.853 -7.411 1.00 91.31 96 ASN A CA 1
ATOM 754 C C . ASN A 1 96 ? -9.137 -9.989 -8.854 1.00 91.31 96 ASN A C 1
ATOM 756 O O . ASN A 1 96 ? -9.849 -9.644 -9.805 1.00 91.31 96 ASN A O 1
ATOM 760 N N . GLY A 1 97 ? -7.932 -10.533 -9.038 1.00 89.69 97 GLY A N 1
ATOM 761 C CA . GLY A 1 97 ? -7.312 -10.756 -10.342 1.00 89.69 97 GLY A CA 1
ATOM 762 C C . GLY A 1 97 ? -6.725 -9.495 -10.973 1.00 89.69 97 GLY A C 1
ATOM 763 O O . GLY A 1 97 ? -6.596 -9.454 -12.190 1.00 89.69 97 GLY A O 1
ATOM 764 N N . ILE A 1 98 ? -6.406 -8.477 -10.171 1.00 91.00 98 ILE A N 1
ATOM 765 C CA . ILE A 1 98 ? -5.794 -7.230 -10.631 1.00 91.00 98 ILE A CA 1
ATOM 766 C C . ILE A 1 98 ? -4.294 -7.281 -10.355 1.00 91.00 98 ILE A C 1
ATOM 768 O O . ILE A 1 98 ? -3.862 -7.398 -9.206 1.00 91.00 98 ILE A O 1
ATOM 772 N N . ALA A 1 99 ? -3.493 -7.169 -11.413 1.00 88.56 99 ALA A N 1
ATOM 773 C CA . ALA A 1 99 ? -2.044 -7.097 -11.291 1.00 88.56 99 ALA A CA 1
ATOM 774 C C . ALA A 1 99 ? -1.621 -5.722 -10.752 1.00 88.56 99 ALA A C 1
ATOM 776 O O . ALA A 1 99 ? -1.944 -4.683 -11.335 1.00 88.56 99 ALA A O 1
ATOM 777 N N . CYS A 1 100 ? -0.883 -5.712 -9.639 1.00 90.44 100 CYS A N 1
ATOM 778 C CA . CYS A 1 100 ? -0.419 -4.481 -9.013 1.00 90.44 100 CYS A CA 1
ATOM 779 C C . CYS A 1 100 ? 0.979 -4.596 -8.387 1.00 90.44 100 CYS A C 1
ATOM 781 O O . CYS A 1 100 ? 1.448 -5.671 -8.000 1.00 90.44 100 CYS A O 1
ATOM 783 N N . GLU A 1 101 ? 1.638 -3.449 -8.275 1.00 89.94 101 GLU A N 1
ATOM 784 C CA . GLU A 1 101 ? 2.987 -3.281 -7.740 1.00 89.94 101 GLU A CA 1
ATOM 785 C C . GLU A 1 101 ? 2.959 -2.293 -6.566 1.00 89.94 101 GLU A C 1
ATOM 787 O O . GLU A 1 101 ? 2.189 -1.331 -6.583 1.00 89.94 101 GLU A O 1
ATOM 792 N N . VAL A 1 102 ? 3.797 -2.517 -5.549 1.00 89.00 102 VAL A N 1
ATOM 793 C CA . VAL A 1 102 ? 4.008 -1.556 -4.456 1.00 89.00 102 VAL A CA 1
ATOM 794 C C . VAL A 1 102 ? 5.353 -0.877 -4.670 1.00 89.00 102 VAL A C 1
ATOM 796 O O . VAL A 1 102 ? 6.370 -1.556 -4.752 1.00 89.00 102 VAL A O 1
ATOM 799 N N . ARG A 1 103 ? 5.362 0.454 -4.736 1.00 86.88 103 ARG A N 1
ATOM 800 C CA . ARG A 1 103 ? 6.574 1.267 -4.893 1.00 86.88 103 ARG A CA 1
ATOM 801 C C . ARG A 1 103 ? 6.850 2.085 -3.643 1.00 86.88 103 ARG A C 1
ATOM 803 O O . ARG A 1 103 ? 5.938 2.428 -2.897 1.00 86.88 103 ARG A O 1
ATOM 810 N N . GLY A 1 104 ? 8.122 2.400 -3.414 1.00 75.69 104 GLY A N 1
ATOM 811 C CA . GLY A 1 104 ? 8.547 3.271 -2.317 1.00 75.69 104 GLY A CA 1
ATOM 812 C C . GLY A 1 104 ? 8.610 2.616 -0.933 1.00 75.69 104 GLY A C 1
ATOM 813 O O . GLY A 1 104 ? 8.841 3.311 0.054 1.00 75.69 104 GLY A O 1
ATOM 814 N N . GLU A 1 105 ? 8.474 1.288 -0.846 1.00 65.38 105 GLU A N 1
ATOM 815 C CA . GLU A 1 105 ? 8.496 0.546 0.424 1.00 65.38 105 GLU A CA 1
ATOM 816 C C . GLU A 1 105 ? 9.843 0.597 1.175 1.00 65.38 105 GLU A C 1
ATOM 818 O O . GLU A 1 105 ? 9.869 0.457 2.400 1.00 65.38 105 GLU A O 1
ATOM 823 N N . TYR A 1 106 ? 10.949 0.887 0.478 1.00 62.06 106 TYR A N 1
ATOM 824 C CA . TYR A 1 106 ? 12.304 0.910 1.052 1.00 62.06 106 TYR A CA 1
ATOM 825 C C . TYR A 1 106 ? 13.018 2.273 0.982 1.00 62.06 106 TYR A C 1
ATOM 827 O O . TYR A 1 106 ? 14.167 2.389 1.423 1.00 62.06 106 TYR A O 1
ATOM 835 N N . LEU A 1 107 ? 12.343 3.335 0.518 1.00 58.16 107 LEU A N 1
ATOM 836 C CA . LEU A 1 107 ? 12.952 4.659 0.287 1.00 58.16 107 LEU A CA 1
ATOM 837 C C . LEU A 1 107 ? 13.606 5.262 1.544 1.00 58.16 107 LEU A C 1
ATOM 839 O O . LEU A 1 107 ? 14.669 5.882 1.462 1.00 58.16 107 LEU A O 1
ATOM 843 N 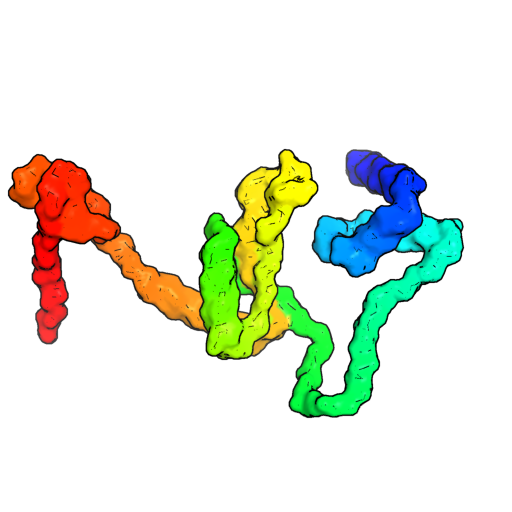N . SER A 1 108 ? 13.028 5.042 2.731 1.00 53.84 108 SER A N 1
ATOM 844 C CA . SER A 1 108 ? 13.599 5.550 3.987 1.00 53.84 108 SER A CA 1
ATOM 845 C C . SER A 1 108 ? 14.822 4.761 4.467 1.00 53.84 108 SER A C 1
ATOM 847 O O . SER A 1 108 ? 15.674 5.317 5.161 1.00 53.84 108 SER A O 1
ATOM 849 N N . MET A 1 109 ? 14.909 3.468 4.133 1.00 56.62 109 MET A N 1
ATOM 850 C CA . MET A 1 109 ? 15.976 2.578 4.610 1.00 56.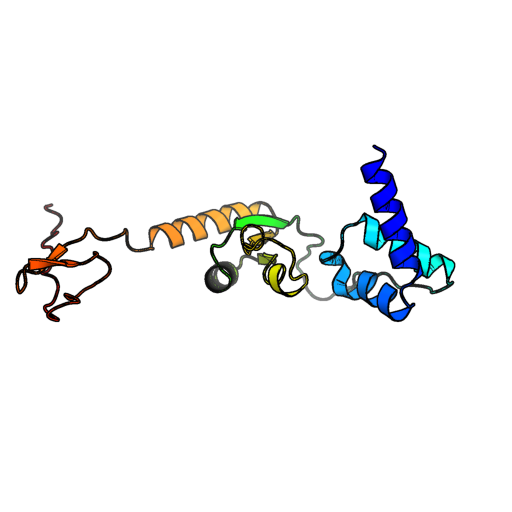62 109 MET A CA 1
ATOM 851 C C . MET A 1 109 ? 17.249 2.689 3.769 1.00 56.62 109 MET A C 1
ATOM 853 O O . MET A 1 109 ? 18.341 2.589 4.322 1.00 56.62 109 MET A O 1
ATOM 857 N N . ALA A 1 110 ? 17.121 2.942 2.465 1.00 57.66 110 ALA A N 1
ATOM 858 C CA . ALA A 1 110 ? 18.259 2.969 1.551 1.00 57.66 110 ALA A CA 1
ATOM 859 C C . ALA A 1 110 ? 19.161 4.207 1.721 1.00 57.66 110 ALA A C 1
ATOM 861 O O . ALA A 1 110 ? 20.369 4.125 1.507 1.00 57.66 110 ALA A O 1
ATOM 862 N N . LEU A 1 111 ? 18.605 5.363 2.110 1.00 52.78 111 LEU A N 1
ATOM 863 C CA . LEU A 1 111 ? 19.325 6.637 1.961 1.00 52.78 111 LEU A CA 1
ATOM 864 C C . LEU A 1 111 ? 19.475 7.477 3.231 1.00 52.78 111 LEU A C 1
ATOM 866 O O . LEU A 1 111 ? 20.260 8.422 3.215 1.00 52.78 111 LEU A O 1
ATOM 870 N N . GLY A 1 112 ? 18.757 7.184 4.324 1.00 56.16 112 GLY A N 1
ATOM 871 C CA . GLY A 1 112 ? 18.891 7.894 5.611 1.00 56.16 112 GLY A CA 1
ATOM 872 C C . GLY A 1 112 ? 18.697 9.423 5.564 1.00 56.16 112 GLY A C 1
ATOM 873 O O . GLY A 1 112 ? 18.969 10.105 6.550 1.00 56.16 112 GLY A O 1
ATOM 874 N N . GLN A 1 113 ? 18.268 9.969 4.421 1.00 55.25 113 GLN A N 1
ATOM 875 C CA . GLN A 1 113 ? 18.209 11.404 4.126 1.00 55.25 113 GLN A CA 1
ATOM 876 C C . GLN A 1 113 ? 16.896 11.840 3.457 1.00 55.25 113 GLN A C 1
ATOM 878 O O . GLN A 1 113 ? 16.715 13.032 3.214 1.00 55.25 113 GLN A O 1
ATOM 883 N N . ILE A 1 114 ? 15.972 10.911 3.189 1.00 57.34 114 ILE A N 1
ATOM 884 C CA . ILE A 1 114 ? 14.633 11.234 2.686 1.00 57.34 114 ILE A CA 1
ATOM 885 C C . ILE A 1 114 ? 13.712 11.502 3.891 1.00 57.34 114 ILE A C 1
ATOM 887 O O . ILE A 1 114 ? 13.673 10.681 4.815 1.00 57.34 114 ILE A O 1
ATOM 891 N N . PRO A 1 115 ? 12.975 12.628 3.931 1.00 57.47 115 PRO A N 1
ATOM 892 C CA . PRO A 1 115 ? 11.957 12.861 4.951 1.00 57.47 115 PRO A CA 1
ATOM 893 C C . PRO A 1 115 ? 10.917 11.733 4.946 1.00 57.47 115 PRO A C 1
ATOM 895 O O . PRO A 1 115 ? 10.420 11.359 3.889 1.00 57.47 115 PRO A O 1
ATOM 898 N N . PHE A 1 116 ? 10.518 11.225 6.117 1.00 55.19 116 PHE A N 1
ATOM 899 C CA . PHE A 1 116 ? 9.507 10.157 6.230 1.00 55.19 116 PHE A CA 1
ATOM 900 C C . PHE A 1 116 ? 8.174 10.481 5.528 1.00 55.19 116 PHE A C 1
ATOM 902 O O . PHE A 1 116 ? 7.434 9.575 5.164 1.00 55.19 116 PHE A O 1
ATOM 909 N N . THR A 1 117 ? 7.881 11.766 5.314 1.00 56.16 117 THR A N 1
ATOM 910 C CA . THR A 1 117 ? 6.706 12.260 4.582 1.00 56.16 117 THR A CA 1
ATOM 911 C C . THR A 1 117 ? 6.771 12.036 3.068 1.00 56.16 117 THR A C 1
ATOM 913 O O . THR A 1 117 ? 5.765 12.220 2.397 1.00 56.16 117 THR A O 1
ATOM 916 N N . GLU A 1 118 ? 7.935 11.682 2.522 1.00 56.56 118 GLU A N 1
ATOM 917 C CA . GLU A 1 118 ? 8.150 11.374 1.099 1.00 56.56 118 GLU A CA 1
ATOM 918 C C . GLU A 1 118 ? 8.343 9.860 0.863 1.00 56.56 118 GLU A C 1
ATOM 920 O O . GLU A 1 118 ? 8.696 9.444 -0.232 1.00 56.56 118 GLU A O 1
ATOM 925 N N . CYS A 1 119 ? 8.119 9.026 1.888 1.00 64.94 119 CYS A N 1
ATOM 926 C CA . CYS A 1 119 ? 8.298 7.567 1.846 1.00 64.94 119 CYS A CA 1
ATOM 927 C C . CYS A 1 119 ? 6.965 6.810 1.977 1.00 64.94 119 CYS A C 1
ATOM 929 O O . CYS A 1 119 ? 6.918 5.736 2.581 1.00 64.94 119 CYS A O 1
ATOM 931 N N . TYR A 1 120 ? 5.861 7.392 1.502 1.00 76.88 120 TYR A N 1
ATOM 932 C CA . TYR A 1 120 ? 4.578 6.695 1.522 1.00 76.88 120 TYR A CA 1
ATOM 933 C C . TYR A 1 120 ? 4.579 5.603 0.449 1.00 76.88 120 TYR A C 1
ATOM 935 O O . TYR A 1 120 ? 4.874 5.911 -0.703 1.00 76.88 120 TYR A O 1
ATOM 943 N N . PRO A 1 121 ? 4.267 4.343 0.795 1.00 85.88 121 PRO A N 1
ATOM 944 C CA . PRO A 1 121 ? 4.190 3.280 -0.194 1.00 85.88 121 PRO A CA 1
ATOM 945 C C . PRO A 1 121 ? 3.047 3.548 -1.165 1.00 85.88 121 PRO A C 1
ATOM 947 O O . PRO A 1 121 ? 1.965 3.957 -0.750 1.00 85.88 121 PRO A O 1
ATOM 950 N N . GLU A 1 122 ? 3.249 3.277 -2.441 1.00 91.50 122 GLU A N 1
ATOM 951 C CA . GLU A 1 122 ? 2.268 3.547 -3.489 1.00 91.50 122 GLU A CA 1
ATOM 952 C C . GLU A 1 122 ? 1.856 2.252 -4.174 1.00 91.50 122 GLU A C 1
ATOM 954 O O . GLU A 1 122 ? 2.712 1.430 -4.485 1.00 91.50 122 GLU A O 1
ATOM 959 N N . ILE A 1 123 ? 0.563 2.088 -4.454 1.00 92.56 123 ILE A N 1
ATOM 960 C CA . ILE A 1 123 ? 0.057 0.984 -5.275 1.00 92.56 123 ILE A CA 1
ATOM 961 C C . ILE A 1 123 ? -0.093 1.457 -6.712 1.00 92.56 123 ILE A C 1
ATOM 963 O O . ILE A 1 123 ? -0.730 2.478 -6.977 1.00 92.56 123 ILE A O 1
ATOM 967 N N . TRP A 1 124 ? 0.464 0.680 -7.630 1.00 93.12 124 TRP A N 1
ATOM 968 C CA . TRP A 1 124 ? 0.438 0.912 -9.065 1.00 93.12 124 TRP A CA 1
ATOM 969 C C . TRP A 1 124 ? -0.264 -0.254 -9.758 1.00 93.12 124 TRP A C 1
ATOM 971 O O . TRP A 1 124 ? -0.033 -1.405 -9.397 1.00 93.12 124 TRP A O 1
ATOM 981 N N . VAL A 1 125 ? -1.141 0.044 -10.717 1.00 92.44 125 VAL A N 1
ATOM 982 C CA . VAL A 1 125 ? -1.953 -0.948 -11.439 1.00 92.44 125 VAL A CA 1
ATOM 983 C C . VAL A 1 125 ? -1.681 -0.868 -12.930 1.00 92.44 125 VAL A C 1
ATOM 985 O O . VAL A 1 125 ? -1.410 0.204 -13.473 1.00 92.44 125 VAL A O 1
ATOM 988 N N . ALA A 1 126 ? -1.743 -2.027 -13.566 1.00 86.00 126 ALA A N 1
ATOM 989 C CA . ALA A 1 126 ? -1.350 -2.254 -14.935 1.00 86.00 126 ALA A CA 1
ATOM 990 C C . ALA A 1 126 ? -2.535 -1.982 -15.893 1.00 86.00 126 ALA A C 1
ATOM 992 O O . ALA A 1 126 ? -3.474 -2.764 -15.948 1.00 86.00 126 ALA A O 1
ATOM 993 N N . GLY A 1 127 ? -2.484 -0.904 -16.685 1.00 81.44 127 GLY A N 1
ATOM 994 C CA . GLY A 1 127 ? -3.477 -0.625 -17.731 1.00 81.44 127 GLY A CA 1
ATOM 995 C C . GLY A 1 127 ? -4.762 0.056 -17.239 1.00 81.44 127 GLY A C 1
ATOM 996 O O . GLY A 1 127 ? -5.083 0.077 -16.052 1.00 81.44 127 GLY A O 1
ATOM 997 N N . ASP A 1 128 ? -5.503 0.657 -18.174 1.00 76.94 128 ASP A N 1
ATOM 998 C CA . ASP A 1 128 ? -6.655 1.515 -17.855 1.00 76.94 128 ASP A CA 1
ATOM 999 C C . ASP A 1 128 ? -7.892 0.738 -17.379 1.00 76.94 128 ASP A C 1
ATOM 1001 O O . ASP A 1 128 ? -8.619 1.219 -16.511 1.00 76.94 128 ASP A O 1
ATOM 1005 N N . GLU A 1 129 ? -8.134 -0.458 -17.923 1.00 77.88 129 GLU A N 1
ATOM 1006 C CA . GLU A 1 129 ? -9.299 -1.281 -17.560 1.00 77.88 129 GLU A CA 1
ATOM 1007 C C . GLU A 1 129 ? -9.203 -1.787 -16.114 1.00 77.88 129 GLU A C 1
ATOM 1009 O O . GLU A 1 129 ? -10.168 -1.696 -15.350 1.00 77.88 129 GLU A O 1
ATOM 1014 N N . ASP A 1 130 ? -8.018 -2.246 -15.710 1.00 86.31 130 ASP A N 1
ATOM 1015 C CA . ASP A 1 130 ? -7.762 -2.692 -14.343 1.00 86.31 130 ASP A CA 1
ATOM 1016 C C . ASP A 1 130 ? -7.691 -1.518 -13.361 1.00 86.31 130 ASP A C 1
ATOM 1018 O O . ASP A 1 130 ? -8.053 -1.683 -12.198 1.00 86.31 130 ASP A O 1
ATOM 1022 N N . PHE A 1 131 ? -7.292 -0.320 -13.803 1.00 89.56 131 PHE A N 1
ATOM 1023 C CA . PHE A 1 131 ? -7.253 0.868 -12.949 1.00 89.56 131 PHE A CA 1
ATOM 1024 C C . PHE A 1 131 ? -8.638 1.259 -12.417 1.00 89.56 131 PHE A C 1
ATOM 1026 O O . PHE A 1 131 ? -8.790 1.498 -11.217 1.00 89.56 131 PHE A O 1
ATOM 1033 N N . GLU A 1 132 ? -9.647 1.323 -13.290 1.00 89.75 132 GLU A N 1
ATOM 1034 C CA . GLU A 1 132 ? -11.016 1.677 -12.889 1.00 89.75 132 GLU A CA 1
ATOM 1035 C C . GLU A 1 132 ? -11.598 0.611 -11.953 1.00 89.75 132 GLU A C 1
ATOM 1037 O O . GLU A 1 132 ? -12.111 0.929 -10.881 1.00 89.75 132 GLU A O 1
ATOM 1042 N N . ARG A 1 133 ? -11.415 -0.672 -12.287 1.00 91.44 133 ARG A N 1
ATOM 1043 C CA . ARG A 1 133 ? -11.866 -1.781 -11.438 1.00 91.44 133 ARG A CA 1
ATOM 1044 C C . ARG A 1 133 ? -11.160 -1.797 -10.078 1.00 91.44 133 ARG A C 1
ATOM 1046 O O . ARG A 1 133 ? -11.791 -2.043 -9.052 1.00 91.44 133 ARG A O 1
ATOM 1053 N N . ALA A 1 134 ? -9.858 -1.519 -10.051 1.00 92.62 134 ALA A N 1
ATOM 1054 C CA . ALA A 1 134 ? -9.088 -1.426 -8.816 1.00 92.62 134 ALA A CA 1
ATOM 1055 C C . ALA A 1 134 ? -9.584 -0.281 -7.933 1.00 92.62 134 ALA A C 1
ATOM 1057 O O . ALA A 1 134 ? -9.645 -0.432 -6.714 1.00 92.62 134 ALA A O 1
ATOM 1058 N N . ARG A 1 135 ? -9.964 0.852 -8.537 1.00 93.12 135 ARG A N 1
ATOM 1059 C CA . ARG A 1 135 ? -10.547 1.983 -7.810 1.00 93.12 135 ARG A CA 1
ATOM 1060 C C . ARG A 1 135 ? -11.854 1.592 -7.133 1.00 93.12 135 ARG A C 1
ATOM 1062 O O . ARG A 1 135 ? -12.002 1.866 -5.950 1.00 93.12 135 ARG A O 1
ATOM 1069 N N . GLU A 1 136 ? -12.752 0.922 -7.850 1.00 92.94 136 GLU A N 1
ATOM 1070 C CA . GLU A 1 136 ? -14.038 0.480 -7.295 1.00 92.94 136 GLU A CA 1
ATOM 1071 C C . GLU A 1 136 ? -13.851 -0.452 -6.088 1.00 92.94 136 GLU A C 1
ATOM 1073 O O . GLU A 1 136 ? -14.507 -0.277 -5.062 1.00 92.94 136 GLU A O 1
ATOM 1078 N N . ILE A 1 137 ? -12.908 -1.396 -6.174 1.00 92.19 137 ILE A N 1
ATOM 1079 C CA . ILE A 1 137 ? -12.582 -2.312 -5.069 1.00 92.19 137 ILE A CA 1
ATOM 1080 C C . ILE A 1 137 ? -12.035 -1.550 -3.856 1.00 92.19 137 ILE A C 1
ATOM 1082 O O . ILE A 1 137 ? -12.393 -1.864 -2.720 1.00 92.19 137 ILE A O 1
ATOM 1086 N N . LEU A 1 138 ? -11.173 -0.551 -4.076 1.00 91.12 138 LEU A N 1
ATOM 1087 C CA . LEU A 1 138 ? -10.661 0.282 -2.988 1.00 91.12 138 LEU A CA 1
ATOM 1088 C C . LEU A 1 138 ? -11.769 1.103 -2.326 1.00 91.12 138 LEU A C 1
ATOM 1090 O O . LEU A 1 138 ? -11.823 1.151 -1.100 1.00 91.12 138 LEU A O 1
ATOM 1094 N N . ASP A 1 139 ? -12.660 1.705 -3.112 1.00 89.81 139 ASP A N 1
ATOM 1095 C CA . ASP A 1 139 ? -13.772 2.500 -2.588 1.00 89.81 139 ASP A CA 1
ATOM 1096 C C . ASP A 1 139 ? -14.733 1.626 -1.760 1.00 89.81 139 ASP A C 1
ATOM 1098 O O . ASP A 1 139 ? -15.219 2.046 -0.705 1.00 89.81 139 ASP A O 1
ATOM 1102 N N . GLU A 1 140 ? -14.981 0.384 -2.190 1.00 88.56 140 GLU A N 1
ATOM 1103 C CA . GLU A 1 140 ? -15.773 -0.587 -1.431 1.00 88.56 140 GLU A CA 1
ATOM 1104 C C . GLU A 1 140 ? -15.072 -1.002 -0.129 1.00 88.56 140 GLU A C 1
ATOM 1106 O O . GLU A 1 140 ? -15.718 -1.089 0.919 1.00 88.56 140 GLU A O 1
ATOM 1111 N N . TRP A 1 141 ? -13.756 -1.220 -0.165 1.00 87.31 141 TRP A N 1
ATOM 1112 C CA . TRP A 1 141 ? -12.964 -1.534 1.023 1.00 87.31 141 TRP A CA 1
ATOM 1113 C C . TRP A 1 141 ? -12.953 -0.376 2.032 1.00 87.31 141 TRP A C 1
ATOM 1115 O O . TRP A 1 141 ? -13.193 -0.598 3.218 1.00 87.31 141 TRP A O 1
ATOM 1125 N N . GLU A 1 142 ? -12.761 0.866 1.576 1.00 84.31 142 GLU A N 1
ATOM 1126 C CA . GLU A 1 142 ? -12.806 2.056 2.439 1.00 84.31 142 GLU A CA 1
ATOM 1127 C C . GLU A 1 142 ? -14.206 2.280 3.024 1.00 84.31 142 GLU A C 1
ATOM 1129 O O . GLU A 1 142 ? -14.345 2.668 4.183 1.00 84.31 142 GLU A O 1
ATOM 1134 N N . SER A 1 143 ? -15.255 1.976 2.257 1.00 80.06 143 SER A N 1
ATOM 1135 C CA . SER A 1 143 ? -16.644 2.068 2.723 1.00 80.06 143 SER A CA 1
ATOM 1136 C C . SER A 1 143 ? -16.997 1.012 3.776 1.00 80.06 143 SER A C 1
ATOM 1138 O O . SER A 1 143 ? -17.942 1.201 4.546 1.00 80.06 143 SER A O 1
ATOM 1140 N N . GLN A 1 144 ? -16.261 -0.102 3.811 1.00 74.81 144 GLN A N 1
ATOM 1141 C CA . GLN A 1 144 ? -16.398 -1.146 4.827 1.00 74.81 144 GLN A CA 1
ATOM 1142 C C . GLN A 1 144 ? -15.629 -0.837 6.114 1.00 74.81 144 GLN A C 1
ATOM 1144 O O . GLN A 1 144 ? -15.906 -1.481 7.133 1.00 74.81 144 GLN A O 1
ATOM 1149 N N . GLU A 1 145 ? -14.702 0.133 6.121 1.00 65.81 145 GLU A N 1
ATOM 1150 C CA . GLU A 1 145 ? -14.124 0.583 7.384 1.00 65.81 145 GLU A CA 1
ATOM 1151 C C . GLU A 1 145 ? -15.262 1.120 8.266 1.00 65.81 145 GLU A C 1
ATOM 1153 O O . GLU A 1 145 ? -16.004 2.017 7.851 1.00 65.81 145 GLU A O 1
ATOM 1158 N N . PRO A 1 146 ? -15.455 0.569 9.482 1.00 62.00 146 PRO A N 1
ATOM 1159 C CA . PRO A 1 146 ? -16.530 1.013 10.345 1.00 62.00 146 PRO A CA 1
ATOM 1160 C C . PRO A 1 146 ? -16.349 2.505 10.587 1.00 62.00 146 PRO A C 1
ATOM 1162 O O . PRO A 1 146 ? -15.345 2.932 11.164 1.00 62.00 146 PRO A O 1
ATOM 1165 N N . SER A 1 147 ? -17.336 3.288 10.145 1.00 62.34 147 SER A N 1
ATOM 1166 C CA . SER A 1 147 ? -17.381 4.725 10.387 1.00 62.34 147 SER A CA 1
ATOM 1167 C C . SER A 1 147 ? -17.046 4.980 11.856 1.00 62.34 147 SER A C 1
ATOM 1169 O O . SER A 1 147 ? -17.601 4.270 12.708 1.00 62.34 147 SER A O 1
ATOM 1171 N N . PRO A 1 148 ? -16.152 5.936 12.171 1.00 65.31 148 PRO A N 1
ATOM 1172 C CA . PRO A 1 148 ? -15.725 6.174 13.539 1.00 65.31 148 PRO A CA 1
ATOM 1173 C C . PRO A 1 148 ? -16.964 6.351 14.413 1.00 65.31 148 PRO A C 1
ATOM 1175 O O . PRO A 1 148 ? -17.726 7.305 14.255 1.00 65.31 148 PRO A O 1
ATOM 1178 N N . ARG A 1 149 ? -17.210 5.373 15.293 1.00 77.81 149 ARG A N 1
ATOM 1179 C CA . ARG A 1 149 ? -18.348 5.424 16.208 1.00 77.81 149 ARG A CA 1
ATOM 1180 C C . ARG A 1 149 ? -18.156 6.628 17.129 1.00 77.81 149 ARG A C 1
ATOM 1182 O O . ARG A 1 149 ? -17.031 6.944 17.526 1.00 77.81 149 ARG A O 1
ATOM 1189 N N . ASN A 1 150 ? -19.253 7.303 17.459 1.00 85.25 150 ASN A N 1
ATOM 1190 C CA . ASN A 1 150 ? -19.215 8.464 18.344 1.00 85.25 150 ASN A CA 1
ATOM 1191 C C . ASN A 1 150 ? -18.601 8.095 19.704 1.00 85.25 150 ASN A C 1
ATOM 1193 O O . ASN A 1 150 ? -18.729 6.957 20.165 1.00 85.25 150 ASN A O 1
ATOM 1197 N N . SER A 1 151 ? -17.949 9.059 20.359 1.00 90.19 151 SER A N 1
ATOM 1198 C CA . SER A 1 151 ? -17.531 8.873 21.746 1.00 90.19 151 SER A CA 1
ATOM 1199 C C . SER A 1 151 ? -18.749 8.649 22.650 1.00 90.19 151 SER A C 1
ATOM 1201 O O . SER A 1 151 ? -19.849 9.143 22.392 1.00 90.19 151 SER A O 1
ATOM 1203 N N . TRP A 1 152 ? -18.564 7.876 23.718 1.00 91.19 152 TRP A N 1
ATOM 1204 C CA . TRP A 1 152 ? -19.621 7.521 24.656 1.00 91.19 152 TRP A CA 1
ATOM 1205 C C . TRP A 1 152 ? -19.180 7.716 26.107 1.00 91.19 152 TRP A C 1
ATOM 1207 O O . TRP A 1 152 ? -18.037 7.457 26.497 1.00 91.19 152 TRP A O 1
ATOM 1217 N N . ILE A 1 153 ? -20.120 8.164 26.940 1.00 93.31 153 ILE A N 1
ATOM 1218 C CA . ILE A 1 153 ? -19.895 8.359 28.372 1.00 93.31 153 ILE A CA 1
ATOM 1219 C C . ILE A 1 153 ? -20.230 7.078 29.131 1.00 93.31 153 ILE A C 1
ATOM 1221 O O . ILE A 1 153 ? -21.340 6.543 29.051 1.00 93.31 153 ILE A O 1
ATOM 1225 N N . CYS A 1 154 ? -19.277 6.603 29.929 1.00 94.50 154 CYS A N 1
ATOM 1226 C CA . CYS A 1 154 ? -19.474 5.433 30.766 1.00 94.50 154 CYS A CA 1
ATOM 1227 C C . CYS A 1 154 ? -20.507 5.700 31.867 1.00 94.50 154 CYS A C 1
ATOM 1229 O O . CYS A 1 154 ? -20.265 6.482 32.784 1.00 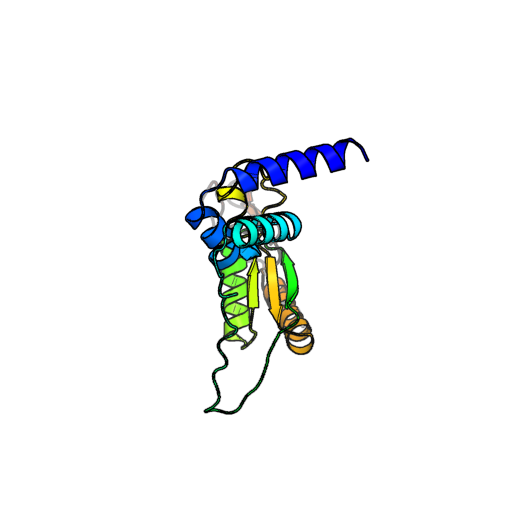94.50 154 CYS A O 1
ATOM 1231 N N . GLN A 1 155 ? -21.602 4.937 31.866 1.00 93.25 155 GLN A N 1
ATOM 1232 C CA . GLN A 1 155 ? -22.645 4.992 32.903 1.00 93.25 155 GLN A CA 1
ATOM 1233 C C . GLN A 1 155 ? -22.178 4.490 34.288 1.00 93.25 155 GLN A C 1
ATOM 1235 O O . GLN A 1 155 ? -22.908 4.590 35.268 1.00 93.25 155 GLN A O 1
ATOM 1240 N N . GLY A 1 156 ? -20.980 3.899 34.379 1.00 93.69 156 GLY A N 1
ATOM 1241 C CA . GLY A 1 156 ? -20.399 3.410 35.632 1.00 93.69 156 GLY A CA 1
ATOM 1242 C C . GLY A 1 156 ? -19.530 4.438 36.354 1.00 93.69 156 GLY A C 1
ATOM 1243 O O . GLY A 1 156 ? -19.644 4.584 37.566 1.00 93.69 156 GLY A O 1
ATOM 1244 N N . CYS A 1 157 ? -18.646 5.120 35.623 1.00 96.06 157 CYS A N 1
ATOM 1245 C CA . CYS A 1 157 ? -17.651 6.024 36.210 1.00 96.06 157 CYS A CA 1
ATOM 1246 C C . CYS A 1 157 ? -17.645 7.439 35.609 1.00 96.06 157 CYS A C 1
ATOM 1248 O O . CYS A 1 157 ? -16.841 8.256 36.038 1.00 96.06 157 CYS A O 1
ATOM 1250 N N . GLY A 1 158 ? -18.497 7.729 34.619 1.00 94.12 158 GLY A N 1
ATOM 1251 C CA . GLY A 1 158 ? -18.608 9.047 33.981 1.00 94.12 158 GLY A CA 1
ATOM 1252 C C . GLY A 1 158 ? -17.500 9.391 32.980 1.00 94.12 158 GLY A C 1
ATOM 1253 O O . GLY A 1 158 ? -17.451 10.519 32.505 1.00 94.12 158 GLY A O 1
ATOM 1254 N N . GLN A 1 159 ? -16.613 8.447 32.656 1.00 95.75 159 GLN A N 1
ATOM 1255 C CA . GLN A 1 159 ? -15.487 8.685 31.750 1.00 95.75 159 GLN A CA 1
ATOM 1256 C C . GLN A 1 159 ? -15.936 8.676 30.287 1.00 95.75 159 GLN A C 1
ATOM 1258 O O . GLN A 1 159 ? -16.705 7.796 29.895 1.00 95.75 159 GLN A O 1
ATOM 1263 N N . GLU A 1 160 ? -15.406 9.593 29.481 1.00 93.88 160 GLU A N 1
ATOM 1264 C CA . GLU A 1 160 ? -15.542 9.560 28.023 1.00 93.88 160 GLU A CA 1
ATOM 1265 C C . GLU A 1 160 ? -14.624 8.494 27.408 1.00 93.88 160 GLU A C 1
ATOM 1267 O O . GLU A 1 160 ? -13.452 8.370 27.778 1.00 93.88 160 GLU A O 1
ATOM 1272 N N . ASN A 1 161 ? -15.183 7.699 26.497 1.00 91.12 161 ASN A N 1
ATOM 1273 C CA . ASN A 1 161 ? -14.489 6.658 25.746 1.00 91.12 161 ASN A CA 1
ATOM 1274 C C . ASN A 1 161 ? -14.720 6.907 24.256 1.00 91.12 161 ASN A C 1
ATOM 1276 O O . ASN A 1 161 ? -15.828 7.248 23.853 1.00 91.12 161 ASN A O 1
ATOM 1280 N N . GLU A 1 162 ? -13.695 6.717 23.435 1.00 90.19 162 GLU A N 1
ATOM 1281 C CA . GLU A 1 162 ? -13.827 6.769 21.977 1.00 90.19 162 GLU A CA 1
ATOM 1282 C C . GLU A 1 162 ? -14.655 5.578 21.468 1.00 90.19 162 GLU A C 1
ATOM 1284 O O . GLU A 1 162 ? -14.580 4.481 22.030 1.00 90.19 162 GLU A O 1
ATOM 1289 N N . GLY A 1 163 ? -15.416 5.756 20.386 1.00 85.69 163 GLY A N 1
ATOM 1290 C CA . GLY A 1 163 ? -16.324 4.721 19.882 1.00 85.69 163 GLY A CA 1
ATOM 1291 C C . GLY A 1 163 ? -15.640 3.460 19.343 1.00 85.69 163 GLY A C 1
ATOM 1292 O O . GLY A 1 163 ? -16.307 2.465 19.090 1.00 85.69 163 GLY A O 1
ATOM 1293 N N . GLN A 1 164 ? -14.312 3.437 19.209 1.00 85.44 164 GLN A N 1
ATOM 1294 C CA . GLN A 1 164 ? -13.568 2.205 18.923 1.00 85.44 164 GLN A CA 1
ATOM 1295 C C . GLN A 1 164 ? -13.591 1.205 20.096 1.00 85.44 164 GLN A C 1
ATOM 1297 O O . GLN A 1 164 ? -13.424 0.002 19.890 1.00 85.44 164 GLN A O 1
ATOM 1302 N N . PHE A 1 165 ? -13.828 1.671 21.328 1.00 87.44 165 PHE A N 1
ATOM 1303 C CA . PHE A 1 165 ? -13.815 0.832 22.524 1.00 87.44 165 PHE A CA 1
ATOM 1304 C C . PHE A 1 165 ? -15.207 0.284 22.854 1.00 87.44 165 PHE A C 1
ATOM 1306 O O . PHE A 1 165 ? -16.102 1.038 23.223 1.00 87.44 165 PHE A O 1
ATOM 1313 N N . GLY A 1 166 ? -15.355 -1.046 22.845 1.00 87.94 166 GLY A N 1
ATOM 1314 C CA . GLY A 1 166 ? -16.575 -1.731 23.311 1.00 87.94 166 GLY A CA 1
ATOM 1315 C C . GLY A 1 166 ? -16.725 -1.806 24.840 1.00 87.94 166 GLY A C 1
ATOM 1316 O O . GLY A 1 166 ? -17.703 -2.351 25.352 1.00 87.94 166 GLY A O 1
A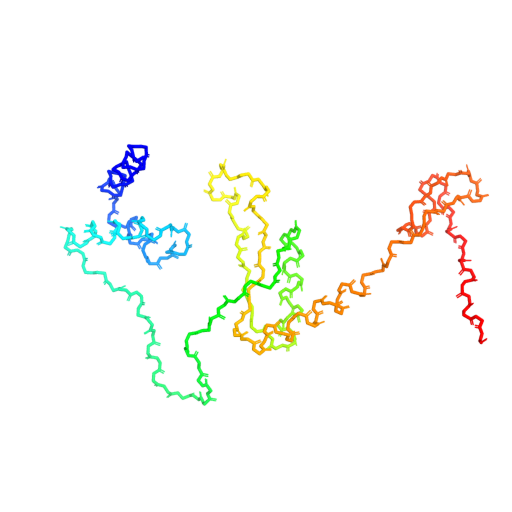TOM 1317 N N . SER A 1 167 ? -15.753 -1.287 25.595 1.00 92.56 167 SER A N 1
ATOM 1318 C CA . SER A 1 167 ? -15.766 -1.247 27.061 1.00 92.56 167 SER A CA 1
ATOM 1319 C C . SER A 1 167 ? -14.986 -0.052 27.594 1.00 92.56 167 SER A C 1
ATOM 1321 O O . SER A 1 167 ? -14.000 0.366 26.994 1.00 92.56 167 SER A O 1
ATOM 1323 N N . CYS A 1 168 ? -15.387 0.465 28.752 1.00 94.44 168 CYS A N 1
ATOM 1324 C CA . CYS A 1 168 ? -14.763 1.624 29.365 1.00 94.44 168 CYS A CA 1
ATOM 1325 C C . CYS A 1 168 ? -13.327 1.324 29.804 1.00 94.44 168 CYS A C 1
ATOM 1327 O O . CYS A 1 168 ? -13.107 0.402 30.590 1.00 94.44 168 CYS A O 1
ATOM 1329 N N . TRP A 1 169 ? -12.367 2.150 29.382 1.00 93.62 169 TRP A N 1
ATOM 1330 C CA . TRP A 1 169 ? -10.948 1.960 29.714 1.00 93.62 169 TRP A CA 1
ATOM 1331 C C . TRP A 1 169 ? -10.645 2.129 31.211 1.00 93.62 169 TRP A C 1
ATOM 1333 O O . TRP A 1 169 ? -9.687 1.553 31.716 1.00 93.62 169 TRP A O 1
ATOM 1343 N N . ASN A 1 170 ? -11.472 2.893 31.933 1.00 95.56 170 ASN A N 1
ATOM 1344 C CA . ASN A 1 170 ? -11.273 3.158 33.358 1.00 95.56 170 ASN A CA 1
ATOM 1345 C C . ASN A 1 170 ? -11.899 2.087 34.271 1.00 95.56 170 ASN A C 1
ATOM 1347 O O . ASN A 1 170 ? -11.317 1.734 35.291 1.00 95.56 170 ASN A O 1
ATOM 1351 N N . CYS A 1 171 ? -13.089 1.570 33.942 1.00 95.88 171 CYS A N 1
ATOM 1352 C CA . CYS A 1 171 ? -13.812 0.641 34.830 1.00 95.88 171 CYS A CA 1
ATOM 1353 C C . CYS A 1 171 ? -14.196 -0.708 34.202 1.00 95.88 171 CYS A C 1
ATOM 1355 O O . CYS A 1 171 ? -14.806 -1.534 34.878 1.00 95.88 171 CYS A O 1
ATOM 1357 N N . GLY A 1 172 ? -13.891 -0.936 32.922 1.00 93.38 172 GLY A N 1
ATOM 1358 C CA . GLY A 1 172 ? -14.166 -2.190 32.209 1.00 93.38 172 GLY A CA 1
ATOM 1359 C C . GLY A 1 172 ? -15.639 -2.445 31.871 1.00 93.38 172 GLY A C 1
ATOM 1360 O O . GLY A 1 172 ? -15.968 -3.488 31.311 1.00 93.38 172 GLY A O 1
ATOM 1361 N N . ARG A 1 173 ? -16.553 -1.524 32.201 1.00 93.69 173 ARG A N 1
ATOM 1362 C CA . ARG A 1 173 ? -17.981 -1.669 31.880 1.00 93.69 173 ARG A CA 1
ATOM 1363 C C . ARG A 1 173 ? -18.193 -1.612 30.368 1.00 93.69 173 ARG A C 1
ATOM 1365 O O . ARG A 1 173 ? -17.690 -0.691 29.737 1.00 93.69 173 ARG A O 1
ATOM 1372 N N . VAL A 1 174 ? -18.964 -2.548 29.820 1.00 92.31 174 VAL A N 1
ATOM 1373 C CA . VAL A 1 174 ? -19.314 -2.577 28.392 1.00 92.31 174 VAL A CA 1
ATOM 1374 C C . VAL A 1 174 ? -20.087 -1.331 27.965 1.00 92.31 174 VAL A C 1
ATOM 1376 O O . VAL A 1 174 ? -20.832 -0.744 28.759 1.00 92.31 174 VAL A O 1
ATOM 1379 N N . GLU A 1 175 ? -19.881 -0.937 26.716 1.00 88.06 175 GLU A N 1
ATOM 1380 C CA . GLU A 1 175 ? -20.674 0.093 26.056 1.00 88.06 175 GLU A CA 1
ATOM 1381 C C . GLU A 1 175 ? -22.165 -0.285 26.109 1.00 88.06 175 GLU A C 1
ATOM 1383 O O . GLU A 1 175 ? -22.514 -1.455 25.909 1.00 88.06 175 GLU A O 1
ATOM 1388 N N . PRO A 1 176 ? -23.066 0.659 26.430 1.00 80.19 176 PRO A N 1
ATOM 1389 C CA . PRO A 1 176 ? -24.490 0.400 26.300 1.00 80.19 176 PRO A CA 1
ATOM 1390 C C . PRO A 1 176 ? -24.804 0.142 24.824 1.00 80.19 176 PRO A C 1
ATOM 1392 O O . PRO A 1 176 ? -24.431 0.946 23.978 1.00 80.19 176 PRO A O 1
ATOM 1395 N N . ALA A 1 177 ? -25.488 -0.962 24.515 1.00 71.75 177 ALA A N 1
ATOM 1396 C CA . ALA A 1 177 ? -25.943 -1.227 23.155 1.00 71.75 177 ALA A CA 1
ATOM 1397 C C . ALA A 1 177 ? -26.760 -0.023 22.665 1.00 71.75 177 ALA A C 1
ATOM 1399 O O . ALA A 1 177 ? -27.800 0.297 23.244 1.00 71.75 177 ALA A O 1
ATOM 1400 N N . SER A 1 178 ? -26.257 0.678 21.650 1.00 59.91 178 SER A N 1
ATOM 1401 C CA . SER A 1 178 ? -27.018 1.707 20.957 1.00 59.91 178 SER A CA 1
ATOM 1402 C C . SER A 1 178 ? -28.190 1.011 20.275 1.00 59.91 178 SER A C 1
ATOM 1404 O O . SER A 1 178 ? -27.990 0.212 19.360 1.00 59.91 178 SER A O 1
ATOM 1406 N N . ASP A 1 179 ? -29.397 1.270 20.761 1.00 49.12 179 ASP A N 1
ATOM 1407 C CA . ASP A 1 179 ? -30.653 0.789 20.188 1.00 49.12 179 ASP A CA 1
ATOM 1408 C C . ASP A 1 179 ? -30.935 1.575 18.890 1.00 49.12 179 ASP A C 1
ATOM 1410 O O . ASP A 1 179 ? -31.849 2.390 18.814 1.00 49.12 179 ASP A O 1
ATOM 1414 N N . ASP A 1 180 ? -30.078 1.405 17.880 1.00 49.28 180 ASP A N 1
ATOM 1415 C CA . ASP A 1 180 ? -30.303 1.908 16.524 1.00 49.28 180 ASP A CA 1
ATOM 1416 C C . ASP A 1 180 ? -31.037 0.810 15.744 1.00 49.28 180 ASP A C 1
ATOM 1418 O O . ASP A 1 180 ? -30.481 0.068 14.933 1.00 49.28 180 ASP A O 1
ATOM 1422 N N . GLN A 1 181 ? -32.309 0.610 16.102 1.00 33.34 181 GLN A N 1
ATOM 1423 C CA . GLN A 1 181 ? -33.241 -0.094 15.231 1.00 33.34 181 GLN A CA 1
ATOM 1424 C C . GLN A 1 181 ? -33.628 0.861 14.098 1.00 33.34 181 GLN A C 1
ATOM 1426 O O . GLN A 1 181 ? -34.176 1.929 14.391 1.00 33.34 181 GLN A O 1
ATOM 1431 N N . PRO A 1 182 ? -33.451 0.489 12.817 1.00 41.22 182 PRO A N 1
ATOM 1432 C CA . PRO A 1 182 ? -34.092 1.221 11.740 1.00 41.22 182 PRO A CA 1
ATOM 1433 C C . PRO A 1 182 ? -35.606 1.068 11.927 1.00 41.22 182 PRO A C 1
ATOM 1435 O O . PRO A 1 182 ? -36.164 -0.018 11.761 1.00 41.22 182 PRO A O 1
ATOM 1438 N N . GLN A 1 183 ? -36.272 2.146 12.346 1.00 41.06 183 GLN A N 1
ATOM 1439 C CA . GLN A 1 183 ? -37.726 2.207 12.286 1.00 41.06 183 GLN A CA 1
ATOM 1440 C C . GLN A 1 183 ? -38.140 2.202 10.812 1.00 41.06 183 GLN A C 1
ATOM 1442 O O . GLN A 1 183 ? -37.613 2.972 10.009 1.00 41.06 183 GLN A O 1
ATOM 1447 N N . ALA A 1 184 ? -39.024 1.251 10.510 1.00 39.50 184 ALA A N 1
ATOM 1448 C CA . ALA A 1 184 ? -39.540 0.875 9.197 1.00 39.50 184 ALA A CA 1
ATOM 1449 C C . ALA A 1 184 ? -40.182 2.015 8.392 1.00 39.50 184 ALA A C 1
ATOM 1451 O O . ALA A 1 184 ? -40.745 2.948 9.011 1.00 39.50 184 ALA A O 1
#